Protein AF-A0AA41SQP3-F1 (afdb_monomer_lite)

Radius of gyration: 37.01 Å; chains: 1; bounding box: 94×59×102 Å

InterPro domains:
  IPR006867 Domain of unknown function DUF632 [PF04782] (3-209)

Secondary structure (DSSP, 8-state):
-------------------TTSSSTTSS--HHHHHHHHHHHHHHHHHHHHHHHHHHHHHHHHHHHHHHHHHHT--HHHHHHHHHHHHHHHHHHHHHHHHHHHHHHHHHHIIIIIIHHHHHHHHHHHHHHHHHHHHHHHHHHHHHHHHHHHHHT--TTS-HHHHTTT--S-HHHHHHHHHHHHHHHHHHHHHHHHHHHHHHHHHHHHHTT-

pLDDT: mean 80.29, std 22.17, range [30.86, 98.75]

Organism: Papaver nudicaule (NCBI:txid74823)

Structure (mmCIF, N/CA/C/O backbone):
data_AF-A0AA41SQP3-F1
#
_entry.id   AF-A0AA41SQP3-F1
#
loop_
_atom_site.group_PDB
_atom_site.id
_atom_site.type_symbol
_atom_site.label_atom_id
_atom_site.label_alt_id
_atom_site.label_comp_id
_atom_site.label_asym_id
_atom_site.label_entity_id
_atom_site.label_seq_id
_atom_site.pdbx_PDB_ins_code
_atom_site.Cartn_x
_atom_site.Cartn_y
_atom_site.Cartn_z
_atom_site.occupancy
_atom_site.B_iso_or_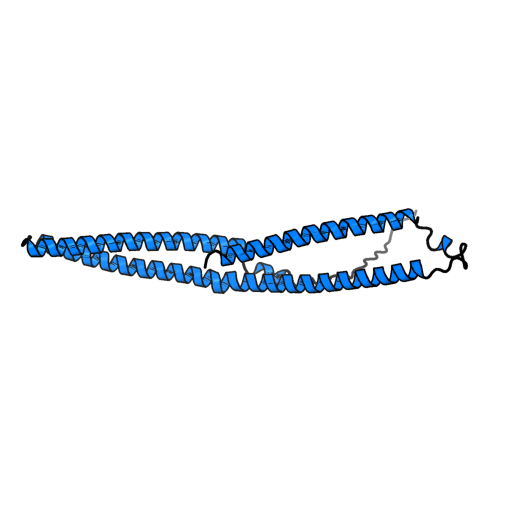equiv
_atom_site.auth_seq_id
_atom_site.auth_comp_id
_atom_site.auth_asym_id
_atom_site.auth_atom_id
_atom_site.pdbx_PDB_model_num
ATOM 1 N N . LEU A 1 1 ? 63.722 45.582 -23.260 1.00 39.31 1 LEU A N 1
ATOM 2 C CA . LEU A 1 1 ? 62.617 45.933 -24.187 1.00 39.31 1 LEU A CA 1
ATOM 3 C C . LEU A 1 1 ? 62.305 44.662 -24.967 1.00 39.31 1 LEU A C 1
ATOM 5 O O . LEU A 1 1 ? 63.168 44.235 -25.709 1.00 39.31 1 LEU A O 1
ATOM 9 N N . ILE A 1 2 ? 61.263 43.888 -24.660 1.00 36.31 2 ILE A N 1
ATOM 10 C CA . ILE A 1 2 ? 59.861 44.016 -25.122 1.00 36.31 2 ILE A CA 1
ATOM 11 C C . ILE A 1 2 ? 59.043 43.064 -24.211 1.00 36.31 2 ILE A C 1
ATOM 13 O O . ILE A 1 2 ? 59.401 41.899 -24.099 1.00 36.31 2 ILE A O 1
ATOM 17 N N . ARG A 1 3 ? 58.229 43.548 -23.262 1.00 32.78 3 ARG A N 1
ATOM 18 C CA . ARG A 1 3 ? 56.775 43.842 -23.303 1.00 32.78 3 ARG A CA 1
ATOM 19 C C . ARG A 1 3 ? 55.856 42.697 -23.778 1.00 32.78 3 ARG A C 1
ATOM 21 O O . ARG A 1 3 ? 55.917 42.261 -24.917 1.00 32.78 3 ARG A O 1
ATOM 28 N N . SER A 1 4 ? 54.975 42.301 -22.859 1.00 34.50 4 SER A N 1
ATOM 29 C CA . SER A 1 4 ? 53.885 41.323 -22.957 1.00 34.50 4 SER A CA 1
ATOM 30 C C . SER A 1 4 ? 52.601 41.865 -23.623 1.00 34.50 4 SER A C 1
ATOM 32 O O . SER A 1 4 ? 52.454 43.079 -23.763 1.00 34.50 4 SER A O 1
ATOM 34 N N . ALA A 1 5 ? 51.647 40.930 -23.821 1.00 33.69 5 ALA A N 1
ATOM 35 C CA . ALA A 1 5 ? 50.197 41.044 -24.125 1.00 33.69 5 ALA A CA 1
ATOM 36 C C . ALA A 1 5 ? 49.841 40.953 -25.638 1.00 33.69 5 ALA A C 1
ATOM 38 O O . ALA A 1 5 ? 50.557 41.517 -26.452 1.00 33.69 5 ALA A O 1
ATOM 39 N N . SER A 1 6 ? 48.812 40.244 -26.141 1.00 33.66 6 SER A N 1
ATOM 40 C CA . SER A 1 6 ? 47.532 39.766 -25.582 1.00 33.66 6 SER A CA 1
ATOM 41 C C . SER A 1 6 ? 46.891 38.626 -26.416 1.00 33.66 6 SER A C 1
ATOM 43 O O . SER A 1 6 ? 47.019 38.604 -27.631 1.00 33.66 6 SER A O 1
ATOM 45 N N . SER A 1 7 ? 46.102 37.781 -25.731 1.00 32.28 7 SER A N 1
ATOM 46 C CA . SER A 1 7 ? 44.772 37.220 -26.081 1.00 32.28 7 SER A CA 1
ATOM 47 C C . SER A 1 7 ? 44.458 36.636 -27.475 1.00 32.28 7 SER A C 1
ATOM 49 O O . SER A 1 7 ? 44.321 37.365 -28.453 1.00 32.28 7 SER A O 1
ATOM 51 N N . SER A 1 8 ? 44.007 35.371 -27.486 1.00 32.75 8 SER A N 1
ATOM 52 C CA . SER A 1 8 ? 42.723 35.000 -28.115 1.00 32.75 8 SER A CA 1
ATOM 53 C C . SER A 1 8 ? 42.100 33.770 -27.447 1.00 32.75 8 SER A C 1
ATOM 55 O O . SER A 1 8 ? 42.621 32.660 -27.506 1.00 32.75 8 SER A O 1
ATOM 57 N N . ARG A 1 9 ? 40.964 34.012 -26.784 1.00 37.94 9 ARG A N 1
ATOM 58 C CA . ARG A 1 9 ? 39.997 33.020 -26.299 1.00 37.94 9 ARG A CA 1
ATOM 59 C C . ARG A 1 9 ? 39.250 32.430 -27.498 1.00 37.94 9 ARG A C 1
ATOM 61 O O . ARG A 1 9 ? 38.763 33.194 -28.323 1.00 37.94 9 ARG A O 1
ATOM 68 N N . SER A 1 10 ? 39.058 31.114 -27.532 1.00 32.59 10 SER A N 1
ATOM 69 C CA . SER A 1 10 ? 37.974 30.506 -28.310 1.00 32.59 10 SER A CA 1
ATOM 70 C C . SER A 1 10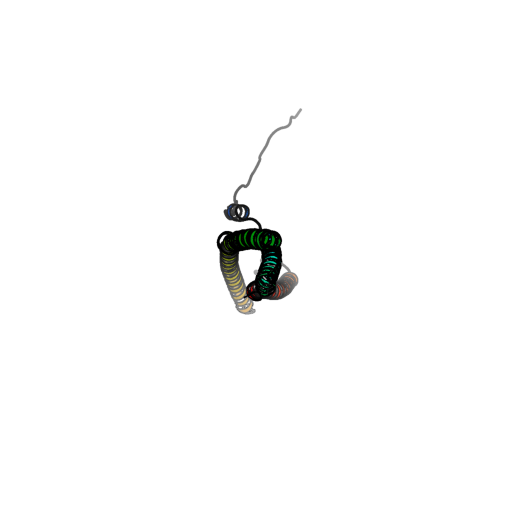 ? 37.187 29.558 -27.414 1.00 32.59 10 SER A C 1
ATOM 72 O O . SER A 1 10 ? 37.588 28.428 -27.142 1.00 32.59 10 SER A O 1
ATOM 74 N N . SER A 1 11 ? 36.084 30.090 -26.895 1.00 36.84 11 SER A N 1
ATOM 75 C CA . SER A 1 11 ? 35.039 29.352 -26.201 1.00 36.84 11 SER A CA 1
ATOM 76 C C . SER A 1 11 ? 34.122 28.741 -27.257 1.00 36.84 11 SER A C 1
ATOM 78 O O . SER A 1 11 ? 33.379 29.475 -27.903 1.00 36.84 11 SER A O 1
ATOM 80 N N . SER A 1 12 ? 34.145 27.418 -27.432 1.00 32.22 12 SER A N 1
ATOM 81 C CA . SER A 1 12 ? 33.131 26.734 -28.242 1.00 32.22 12 SER A CA 1
ATOM 82 C C . SER A 1 12 ? 32.047 26.180 -27.327 1.00 32.22 12 SER A C 1
ATOM 84 O O . SER A 1 12 ? 32.110 25.064 -26.819 1.00 32.22 12 SER A O 1
ATOM 86 N N . SER A 1 13 ? 31.068 27.039 -27.067 1.00 39.72 13 SER A N 1
ATOM 87 C CA . SER A 1 13 ? 29.767 26.685 -26.530 1.00 39.72 13 SER A CA 1
ATOM 88 C C . SER A 1 13 ? 28.885 26.183 -27.673 1.00 39.72 13 SER A C 1
ATOM 90 O O . SER A 1 13 ? 28.722 26.872 -28.684 1.00 39.72 13 SER A O 1
ATOM 92 N N . ARG A 1 14 ? 28.323 24.981 -27.495 1.00 43.97 14 ARG A N 1
ATOM 93 C CA . ARG A 1 14 ? 26.975 24.543 -27.912 1.00 43.97 14 ARG A CA 1
ATOM 94 C C . ARG A 1 14 ? 26.937 23.018 -27.973 1.00 43.97 14 ARG A C 1
ATOM 96 O O . ARG A 1 14 ? 27.373 22.444 -28.953 1.00 43.97 14 ARG A O 1
ATOM 103 N N . PHE A 1 15 ? 26.405 22.402 -26.923 1.00 34.78 15 PHE A N 1
ATOM 104 C CA . PHE A 1 15 ? 25.379 21.353 -26.989 1.00 34.78 15 PHE A CA 1
ATOM 105 C C . PHE A 1 15 ? 24.839 21.165 -25.564 1.00 34.78 15 PHE A C 1
ATOM 107 O O . PHE A 1 15 ? 25.067 20.162 -24.898 1.00 34.78 15 PHE A O 1
ATOM 114 N N . PHE A 1 16 ? 24.136 22.190 -25.071 1.00 30.86 16 PHE A N 1
ATOM 115 C CA . PHE A 1 16 ? 23.185 21.995 -23.983 1.00 30.86 16 PHE A CA 1
ATOM 116 C C . PHE A 1 16 ? 22.004 21.218 -24.567 1.00 30.86 16 PHE A C 1
ATOM 118 O O . PHE A 1 16 ? 21.074 21.802 -25.122 1.00 30.86 16 PHE A O 1
ATOM 125 N N . LEU A 1 17 ? 22.055 19.890 -24.477 1.00 37.47 17 LEU A N 1
ATOM 126 C CA . LEU A 1 17 ? 20.836 19.096 -24.486 1.00 37.47 17 LEU A CA 1
ATOM 127 C C . LEU A 1 17 ? 20.148 19.382 -23.155 1.00 37.47 17 LEU A C 1
ATOM 129 O O . LEU A 1 17 ? 20.537 18.874 -22.106 1.00 37.47 17 LEU A O 1
ATOM 133 N N . SER A 1 18 ? 19.176 20.287 -23.224 1.00 31.09 18 SER A N 1
ATOM 134 C CA . SER A 1 18 ? 18.209 20.552 -22.171 1.00 31.09 18 SER A CA 1
ATOM 135 C C . SER A 1 18 ? 17.524 19.237 -21.797 1.00 31.09 18 SER A C 1
ATOM 137 O O . SER A 1 18 ? 16.576 18.794 -22.444 1.00 31.09 18 SER A O 1
ATOM 139 N N . SER A 1 19 ? 18.044 18.579 -20.763 1.00 32.66 19 SER A N 1
ATOM 140 C CA . SER A 1 19 ? 17.363 17.507 -20.046 1.00 32.66 19 SER A CA 1
ATOM 141 C C . SER A 1 19 ? 16.275 18.149 -19.185 1.00 32.66 19 SER A C 1
ATOM 143 O O . SER A 1 19 ? 16.387 18.236 -17.965 1.00 32.66 19 SER A O 1
ATOM 145 N N . SER A 1 20 ? 15.211 18.626 -19.830 1.00 40.81 20 SER A N 1
ATOM 146 C CA . SER A 1 20 ? 14.001 19.147 -19.183 1.00 40.81 20 SER A CA 1
ATOM 147 C C . SER A 1 20 ? 13.156 18.011 -18.584 1.00 40.81 20 SER A C 1
ATOM 149 O O . SER A 1 20 ? 11.964 17.878 -18.856 1.00 40.81 20 SER A O 1
ATOM 151 N N . SER A 1 21 ? 13.767 17.120 -17.807 1.00 43.94 21 SER A N 1
ATOM 152 C CA . SER A 1 21 ? 13.065 15.994 -17.172 1.00 43.94 21 SER A CA 1
ATOM 153 C C . SER A 1 21 ? 13.482 15.755 -15.725 1.00 43.94 21 SER A C 1
ATOM 155 O O . SER A 1 21 ? 12.947 14.858 -15.084 1.00 43.94 21 SER A O 1
ATOM 157 N N . THR A 1 22 ? 14.398 16.557 -15.182 1.00 38.94 22 THR A N 1
ATOM 158 C CA . THR A 1 22 ? 14.853 16.412 -13.793 1.00 38.94 22 THR A CA 1
ATOM 159 C C . THR A 1 22 ? 13.997 17.171 -12.781 1.00 38.94 22 THR A C 1
ATOM 161 O O . THR A 1 22 ? 14.093 16.871 -11.598 1.00 38.94 22 THR A O 1
ATOM 164 N N . GLU A 1 23 ? 13.127 18.095 -13.207 1.00 33.75 23 GLU A N 1
ATOM 165 C CA . GLU A 1 23 ? 12.300 18.872 -12.265 1.00 33.75 23 GLU A CA 1
ATOM 166 C C . GLU A 1 23 ? 10.987 18.185 -11.850 1.00 33.75 23 GLU A C 1
ATOM 168 O O . GLU A 1 23 ? 10.463 18.488 -10.784 1.00 33.75 23 GLU A O 1
ATOM 173 N N . SER A 1 24 ? 10.486 17.199 -12.607 1.00 39.75 24 SER A N 1
ATOM 174 C CA . SER A 1 24 ? 9.273 16.445 -12.218 1.00 39.75 24 SER A CA 1
ATOM 175 C C . SER A 1 24 ? 9.545 15.403 -11.122 1.00 39.75 24 SER A C 1
ATOM 177 O O . SER A 1 24 ? 8.697 15.150 -10.274 1.00 39.75 24 SER A O 1
ATOM 179 N N . CYS A 1 25 ? 10.761 14.850 -11.079 1.00 43.91 25 CYS A N 1
ATOM 180 C CA . CYS A 1 25 ? 11.126 13.739 -10.188 1.00 43.91 25 CYS A CA 1
ATOM 181 C C . CYS A 1 25 ? 11.290 14.154 -8.707 1.00 43.91 25 CYS A C 1
ATOM 183 O O . CYS A 1 25 ? 11.418 13.308 -7.831 1.00 43.91 25 CYS A O 1
ATOM 185 N N . MET A 1 26 ? 11.305 15.458 -8.408 1.00 42.47 26 MET A N 1
ATOM 186 C CA . MET A 1 26 ? 11.555 15.982 -7.055 1.00 42.47 26 MET A CA 1
ATOM 187 C C . MET A 1 26 ? 10.277 16.395 -6.307 1.00 42.47 26 MET A C 1
ATOM 189 O O . MET A 1 26 ? 10.342 16.674 -5.112 1.00 42.47 26 MET A O 1
ATOM 193 N N . LEU A 1 27 ? 9.121 16.450 -6.983 1.00 43.50 27 LEU A N 1
ATOM 194 C CA . LEU A 1 27 ? 7.862 16.927 -6.388 1.00 43.50 27 LEU A CA 1
ATOM 195 C C . LEU A 1 27 ? 7.035 15.815 -5.722 1.00 43.50 27 LEU A C 1
ATOM 197 O O . LEU A 1 27 ? 6.189 16.110 -4.882 1.00 43.50 27 LEU A O 1
ATOM 201 N N . SER A 1 28 ? 7.310 14.548 -6.038 1.00 53.19 28 SER A N 1
ATOM 202 C CA . SER A 1 28 ? 6.726 13.377 -5.381 1.00 53.19 28 SER A CA 1
ATOM 203 C C . SER A 1 28 ? 7.860 12.605 -4.710 1.00 53.19 28 SER A C 1
ATOM 205 O O . SER A 1 28 ? 8.861 12.305 -5.355 1.00 53.19 28 SER A O 1
ATOM 207 N N . GLY A 1 29 ? 7.774 12.349 -3.401 1.00 65.69 29 GLY A N 1
ATOM 208 C CA . GLY A 1 29 ? 8.824 11.623 -2.676 1.00 65.69 29 GLY A CA 1
ATOM 209 C C . GLY A 1 29 ? 9.160 10.273 -3.329 1.00 65.69 29 GLY A C 1
ATOM 210 O O . GLY A 1 29 ? 8.343 9.697 -4.038 1.00 65.69 29 GLY A O 1
ATOM 211 N N . SER A 1 30 ? 10.369 9.749 -3.094 1.00 83.50 30 SER A N 1
ATOM 212 C CA . SER A 1 30 ? 10.791 8.447 -3.641 1.00 83.50 30 SER A CA 1
ATOM 213 C C . SER A 1 30 ? 9.763 7.342 -3.351 1.00 83.50 30 SER A C 1
ATOM 215 O O . SER A 1 30 ? 9.232 7.277 -2.240 1.00 83.50 30 SER A O 1
ATOM 217 N N . HIS A 1 31 ? 9.558 6.423 -4.305 1.00 86.88 31 HIS A N 1
ATOM 218 C CA . HIS A 1 31 ? 8.651 5.270 -4.172 1.00 86.88 31 HIS A CA 1
ATOM 219 C C . HIS A 1 31 ? 8.892 4.493 -2.875 1.00 86.88 31 HIS A C 1
ATOM 221 O O . HIS A 1 31 ? 7.954 4.041 -2.222 1.00 86.88 31 HIS A O 1
ATOM 227 N N . GLN A 1 32 ? 10.162 4.366 -2.484 1.00 88.12 32 GLN A N 1
ATOM 228 C CA . GLN A 1 32 ? 10.551 3.713 -1.241 1.00 88.12 32 GLN A CA 1
ATOM 229 C C . GLN A 1 32 ? 9.934 4.409 -0.021 1.00 88.12 32 GLN A C 1
ATOM 231 O O . GLN A 1 32 ? 9.362 3.746 0.835 1.00 88.12 32 GLN A O 1
ATOM 236 N N . SER A 1 33 ? 9.972 5.743 0.029 1.00 91.62 33 SER A N 1
ATOM 237 C CA . SER A 1 33 ? 9.393 6.512 1.134 1.00 91.62 33 SER A CA 1
ATOM 238 C C . SER A 1 33 ? 7.874 6.342 1.219 1.00 91.62 33 SER A C 1
ATOM 240 O O . SER A 1 33 ? 7.328 6.224 2.318 1.00 91.62 33 SER A O 1
ATOM 242 N N . THR A 1 34 ? 7.185 6.294 0.074 1.00 93.38 34 THR A N 1
ATOM 243 C CA . THR A 1 34 ? 5.741 6.026 0.017 1.00 93.38 34 THR A CA 1
ATOM 244 C C . THR A 1 34 ? 5.413 4.634 0.558 1.00 93.38 34 THR A C 1
ATOM 246 O O . THR A 1 34 ? 4.515 4.498 1.388 1.00 93.38 34 THR A O 1
ATOM 249 N N . LEU A 1 35 ? 6.171 3.612 0.147 1.00 93.56 35 LEU A N 1
ATOM 250 C CA . LEU A 1 35 ? 5.994 2.229 0.601 1.00 93.56 35 LEU A CA 1
ATOM 251 C C . LEU A 1 35 ? 6.307 2.056 2.096 1.00 93.56 35 LEU A C 1
ATOM 253 O O . LEU A 1 35 ? 5.532 1.420 2.807 1.00 93.56 35 LEU A O 1
ATOM 257 N N . ASP A 1 36 ? 7.373 2.679 2.602 1.00 94.31 36 ASP A N 1
ATOM 258 C CA . ASP A 1 36 ? 7.719 2.651 4.030 1.00 94.31 36 ASP A CA 1
ATOM 259 C C . ASP A 1 36 ? 6.599 3.264 4.887 1.00 94.31 36 ASP A C 1
ATOM 261 O O . ASP A 1 36 ? 6.234 2.741 5.946 1.00 94.31 36 ASP A O 1
ATOM 265 N N . ARG A 1 37 ? 6.009 4.369 4.413 1.00 96.12 37 ARG A N 1
ATOM 266 C CA . ARG A 1 37 ? 4.864 5.017 5.067 1.00 96.12 37 ARG A CA 1
ATOM 267 C C . ARG A 1 37 ? 3.613 4.145 4.998 1.00 96.12 37 ARG A C 1
ATOM 269 O O . ARG A 1 37 ? 2.946 4.015 6.022 1.00 96.12 37 ARG A O 1
ATOM 276 N N . LEU A 1 38 ? 3.304 3.547 3.844 1.00 96.44 38 LEU A N 1
ATOM 277 C CA . LEU A 1 38 ? 2.188 2.603 3.693 1.00 96.44 38 LEU A CA 1
ATOM 278 C C . LEU A 1 38 ? 2.300 1.464 4.707 1.00 96.44 38 LEU A C 1
ATOM 280 O O . LEU A 1 38 ? 1.386 1.274 5.507 1.00 96.44 38 LEU A O 1
ATOM 284 N N . TYR A 1 39 ? 3.459 0.809 4.771 1.00 95.06 39 TYR A N 1
ATOM 285 C CA . TYR A 1 39 ? 3.711 -0.275 5.717 1.00 95.06 39 TYR A CA 1
ATOM 286 C C . TYR A 1 39 ? 3.541 0.163 7.182 1.00 95.06 39 TYR A C 1
ATOM 288 O O . TYR A 1 39 ? 2.941 -0.543 7.998 1.00 95.06 39 TYR A O 1
ATOM 296 N N . ALA A 1 40 ? 4.029 1.354 7.543 1.00 97.75 40 ALA A N 1
ATOM 297 C CA . ALA A 1 40 ? 3.849 1.891 8.890 1.00 97.75 40 ALA A CA 1
ATOM 298 C C . ALA A 1 40 ? 2.364 2.110 9.238 1.00 97.75 40 ALA A C 1
ATOM 300 O O . ALA A 1 40 ? 1.938 1.802 10.357 1.00 97.75 40 ALA A O 1
ATOM 301 N N . TRP A 1 41 ? 1.567 2.609 8.289 1.00 98.25 41 TRP A N 1
ATOM 302 C CA . TRP A 1 41 ? 0.129 2.797 8.478 1.00 98.25 41 TRP A CA 1
ATOM 303 C C . TRP A 1 41 ? -0.640 1.477 8.519 1.00 98.25 41 TRP A C 1
ATOM 305 O O . TRP A 1 41 ? -1.521 1.338 9.363 1.00 98.25 41 TRP A O 1
ATOM 315 N N . GLU A 1 42 ? -0.279 0.486 7.706 1.00 97.81 42 GLU A N 1
ATOM 316 C CA . GLU A 1 42 ? -0.852 -0.867 7.766 1.00 97.81 42 GLU A CA 1
ATOM 317 C C . GLU A 1 42 ? -0.582 -1.530 9.120 1.00 97.81 42 GLU A C 1
ATOM 319 O O . GLU A 1 42 ? -1.487 -2.075 9.759 1.00 97.81 42 GLU A O 1
ATOM 324 N N . LYS A 1 43 ? 0.649 -1.408 9.629 1.00 98.12 43 LYS A N 1
ATOM 325 C CA . LYS A 1 43 ? 1.003 -1.890 10.969 1.00 98.12 43 LYS A CA 1
ATOM 326 C C . LYS A 1 43 ? 0.186 -1.189 12.057 1.00 98.12 43 LYS A C 1
ATOM 328 O O . LYS A 1 43 ? -0.225 -1.833 13.026 1.00 98.12 43 LYS A O 1
ATOM 333 N N . LYS A 1 44 ? -0.069 0.115 11.906 1.00 98.25 44 LYS A N 1
ATOM 334 C CA . LYS A 1 44 ? -0.951 0.859 12.812 1.00 98.25 44 LYS A CA 1
ATOM 335 C C . LYS A 1 44 ? -2.394 0.365 12.714 1.00 98.25 44 LYS A C 1
ATOM 337 O O . LYS A 1 44 ? -2.986 0.096 13.754 1.00 98.25 44 LYS A O 1
ATOM 342 N N . LEU A 1 45 ? -2.932 0.190 11.506 1.00 98.62 45 LEU A N 1
ATOM 343 C CA . LEU A 1 45 ? 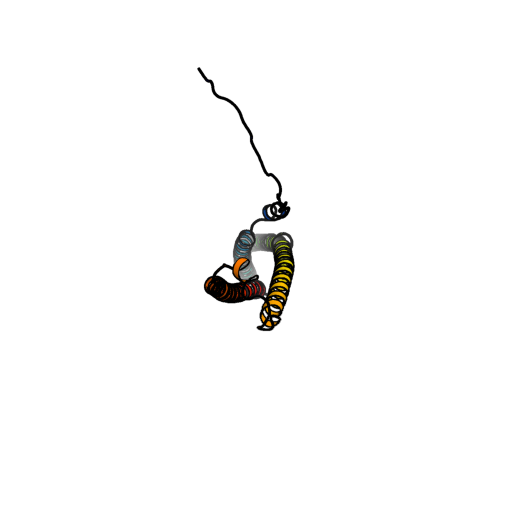-4.288 -0.316 11.272 1.00 98.62 45 LEU A CA 1
ATOM 344 C C . LEU A 1 45 ? -4.503 -1.656 11.978 1.00 98.62 45 LEU A C 1
ATOM 346 O O . LEU A 1 45 ? -5.482 -1.825 12.701 1.00 98.62 45 LEU A O 1
ATOM 350 N N . TYR A 1 46 ? -3.549 -2.577 11.835 1.00 98.31 46 TYR A N 1
ATOM 351 C CA . TYR A 1 46 ? -3.575 -3.858 12.537 1.00 98.31 46 TYR A CA 1
ATOM 352 C C . TYR A 1 46 ? -3.662 -3.686 14.064 1.00 98.31 46 TYR A C 1
ATOM 354 O O . TYR A 1 46 ? -4.446 -4.367 14.729 1.00 98.31 46 TYR A O 1
ATOM 362 N N . GLY A 1 47 ? -2.889 -2.752 14.628 1.00 98.56 47 GLY A N 1
ATOM 363 C CA . GLY A 1 47 ? -2.941 -2.412 16.051 1.00 98.56 47 GLY A CA 1
ATOM 364 C C . GLY A 1 47 ? -4.303 -1.869 16.494 1.00 98.56 47 GLY A C 1
ATOM 365 O O . GLY A 1 47 ? -4.848 -2.337 17.496 1.00 98.56 47 GLY A O 1
ATOM 366 N N . GLU A 1 48 ? -4.874 -0.933 15.735 1.00 98.19 48 GLU A N 1
ATOM 367 C CA . GLU A 1 48 ? -6.194 -0.342 16.003 1.00 98.19 48 GLU A CA 1
ATOM 368 C C . GLU A 1 48 ? -7.305 -1.400 15.957 1.00 98.19 48 GLU A C 1
ATOM 370 O O . GLU A 1 48 ? -8.117 -1.483 16.879 1.00 98.19 48 GLU A O 1
ATOM 375 N N . VAL A 1 49 ? -7.298 -2.274 14.942 1.00 98.56 49 VAL A N 1
ATOM 376 C CA . VAL A 1 49 ? -8.269 -3.373 14.803 1.00 98.56 49 VAL A CA 1
ATOM 377 C C . VAL A 1 49 ? -8.161 -4.351 15.974 1.00 98.56 49 VAL A C 1
ATOM 379 O O . VAL A 1 49 ? -9.173 -4.724 16.571 1.00 98.56 49 VAL A O 1
ATOM 382 N N . LYS A 1 50 ? -6.939 -4.739 16.357 1.00 98.50 50 LYS A N 1
ATOM 383 C CA . LYS A 1 50 ? -6.713 -5.638 17.496 1.00 98.50 50 LYS A CA 1
ATOM 384 C C . LYS A 1 50 ? -7.189 -5.017 18.812 1.00 98.50 50 LYS A C 1
ATOM 386 O O . LYS A 1 50 ? -7.812 -5.702 19.622 1.00 98.50 50 LYS A O 1
ATOM 391 N N . SER A 1 51 ? -6.912 -3.731 19.024 1.00 98.06 51 SER A N 1
ATOM 392 C CA . SER A 1 51 ? -7.377 -2.986 20.199 1.00 98.06 51 SER A CA 1
ATOM 393 C C . SER A 1 51 ? -8.908 -2.907 20.244 1.00 98.06 51 SER A C 1
ATOM 395 O O . SER A 1 51 ? -9.521 -3.256 21.257 1.00 98.06 51 SER A O 1
ATOM 397 N N . GLY A 1 52 ? -9.539 -2.551 19.122 1.00 98.12 52 GLY A N 1
ATOM 398 C CA . GLY A 1 52 ? -10.994 -2.503 18.982 1.00 98.12 52 GLY A CA 1
ATOM 399 C C . GLY A 1 52 ? -11.671 -3.837 19.277 1.00 98.12 52 GLY A C 1
ATOM 400 O O . GLY A 1 52 ? -12.685 -3.885 19.978 1.00 98.12 52 GLY A O 1
ATOM 401 N N . GLU A 1 53 ? -11.077 -4.941 18.824 1.00 98.38 53 GLU A N 1
ATOM 402 C CA . GLU A 1 53 ? -11.570 -6.286 19.116 1.00 98.38 53 GLU A CA 1
ATOM 403 C C . GLU A 1 53 ? -11.506 -6.613 20.617 1.00 98.38 53 GLU A C 1
ATOM 405 O O . GLU A 1 53 ? -12.475 -7.131 21.179 1.00 98.38 53 GLU A O 1
ATOM 410 N N . CYS A 1 54 ? -10.420 -6.244 21.303 1.00 98.31 54 CYS A N 1
ATOM 411 C CA . CYS A 1 54 ? -10.315 -6.394 22.757 1.00 98.31 54 CYS A CA 1
ATOM 412 C C . CYS A 1 54 ? -11.429 -5.628 23.494 1.00 98.31 54 CYS A C 1
ATOM 414 O O . CYS A 1 54 ? -12.070 -6.186 24.393 1.00 98.31 54 CYS A O 1
ATOM 416 N N . ILE A 1 55 ? -11.718 -4.387 23.085 1.00 98.50 55 ILE A N 1
ATOM 417 C CA . ILE A 1 55 ? -12.807 -3.574 23.656 1.00 98.50 55 ILE A CA 1
ATOM 418 C C . ILE A 1 55 ? -14.163 -4.244 23.384 1.00 98.50 55 ILE A C 1
ATOM 420 O O . ILE A 1 55 ? -14.988 -4.384 24.293 1.00 98.50 55 ILE A O 1
ATOM 424 N N . ARG A 1 56 ? -14.387 -4.746 22.161 1.00 98.38 56 ARG A N 1
ATOM 425 C CA . ARG A 1 56 ? -15.613 -5.470 21.789 1.00 98.38 56 ARG A CA 1
ATOM 426 C C . ARG A 1 56 ? -15.821 -6.724 22.639 1.00 98.38 56 ARG A C 1
ATOM 428 O O . ARG A 1 56 ? -16.951 -7.031 23.027 1.00 98.38 56 ARG A O 1
ATOM 435 N N . MET A 1 57 ? -14.756 -7.463 22.935 1.00 98.56 57 MET A N 1
ATOM 436 C CA . MET A 1 57 ? -14.816 -8.645 23.799 1.00 98.56 57 MET A CA 1
ATOM 437 C C . MET A 1 57 ? -15.127 -8.276 25.254 1.00 98.56 57 MET A C 1
ATOM 439 O O . MET A 1 57 ? -15.977 -8.920 25.878 1.00 98.56 57 MET A O 1
ATOM 443 N N . ALA A 1 58 ? -14.525 -7.204 25.779 1.00 98.56 58 ALA A N 1
ATOM 444 C CA . ALA A 1 58 ? -14.846 -6.681 27.107 1.00 98.56 58 ALA A CA 1
ATOM 445 C C . ALA A 1 58 ? -16.319 -6.247 27.211 1.00 98.56 58 ALA A C 1
ATOM 447 O O . ALA A 1 58 ? -17.000 -6.604 28.177 1.00 98.56 58 ALA A O 1
ATOM 448 N N . TYR A 1 59 ? -16.837 -5.564 26.186 1.00 98.75 59 TYR A N 1
ATOM 449 C CA . TYR A 1 59 ? -18.247 -5.182 26.083 1.00 98.75 59 TYR A CA 1
ATOM 450 C C . TYR A 1 59 ? -19.169 -6.403 26.166 1.00 98.75 59 TYR A C 1
ATOM 452 O O . TYR A 1 59 ? -20.045 -6.462 27.031 1.00 98.75 59 TYR A O 1
ATOM 460 N N . LYS A 1 60 ? -18.920 -7.434 25.345 1.00 98.44 60 LYS A N 1
ATOM 461 C CA . LYS A 1 60 ? -19.695 -8.688 25.369 1.00 98.44 60 LYS A CA 1
ATOM 462 C C . LYS A 1 60 ? -19.681 -9.340 26.754 1.00 98.44 60 LYS A C 1
ATOM 464 O O . LYS A 1 60 ? -20.731 -9.767 27.238 1.00 98.44 60 LYS A O 1
ATOM 469 N N . LYS A 1 61 ? -18.516 -9.380 27.415 1.00 98.44 61 LYS A N 1
ATOM 470 C CA . LYS A 1 61 ? -18.371 -9.922 28.775 1.00 98.44 61 LYS A CA 1
ATOM 471 C C . LYS A 1 61 ? -19.204 -9.141 29.791 1.00 98.44 61 LYS A C 1
ATOM 473 O O . LYS A 1 61 ? -19.888 -9.758 30.604 1.00 98.44 61 LYS A O 1
ATOM 478 N N . LYS A 1 62 ? -19.205 -7.807 29.725 1.00 98.19 62 LYS A N 1
ATOM 479 C CA . LYS A 1 62 ? -20.023 -6.965 30.610 1.00 98.19 62 LYS A CA 1
ATOM 480 C C . LYS A 1 62 ? -21.522 -7.116 30.358 1.00 98.19 62 LYS A C 1
ATOM 482 O O . LYS A 1 62 ? -22.277 -7.202 31.321 1.00 98.19 62 LYS A O 1
ATOM 487 N N . CYS A 1 63 ? -21.957 -7.256 29.108 1.00 98.00 63 CYS A N 1
ATOM 488 C CA . CYS A 1 63 ? -23.358 -7.562 28.805 1.00 98.00 63 CYS A CA 1
ATOM 489 C C . CYS A 1 63 ? -23.796 -8.924 29.366 1.00 98.00 63 CYS A C 1
ATOM 491 O O . CYS A 1 63 ? -24.902 -9.042 29.886 1.00 98.00 63 CYS A O 1
ATOM 493 N N . MET A 1 64 ? -22.941 -9.952 29.283 1.00 97.88 64 MET A N 1
ATOM 494 C CA . MET A 1 64 ? -23.208 -11.249 29.921 1.00 97.88 64 MET A CA 1
ATOM 495 C C . MET A 1 64 ? -23.273 -11.129 31.445 1.00 97.88 64 MET A C 1
ATOM 497 O O . MET A 1 64 ? -24.168 -11.708 32.055 1.00 97.88 64 MET A O 1
ATOM 501 N N . GLN A 1 65 ? -22.366 -10.348 32.041 1.00 97.25 65 GLN A N 1
ATOM 502 C CA . GLN A 1 65 ? -22.377 -10.071 33.474 1.00 97.25 65 GLN A CA 1
ATOM 503 C C . GLN A 1 65 ? -23.712 -9.447 33.896 1.00 97.25 65 GLN A C 1
ATOM 505 O O . GLN A 1 65 ? -24.353 -9.998 34.782 1.00 97.25 65 GLN A O 1
ATOM 510 N N . LEU A 1 66 ? -24.177 -8.385 33.228 1.00 97.38 66 LEU A N 1
ATOM 511 C CA . LEU A 1 66 ? -25.444 -7.729 33.573 1.00 97.38 66 LEU A CA 1
ATOM 512 C C . LEU A 1 66 ? -26.628 -8.707 33.539 1.00 97.38 66 LEU A C 1
ATOM 514 O O . LEU A 1 66 ? -27.365 -8.801 34.512 1.00 97.38 66 LEU A O 1
ATOM 518 N N . ARG A 1 67 ? -26.738 -9.526 32.482 1.00 96.00 67 ARG A N 1
ATOM 519 C CA . ARG A 1 67 ? -27.786 -10.559 32.391 1.00 96.00 67 ARG A CA 1
ATOM 520 C C . ARG A 1 67 ? -27.750 -11.542 33.559 1.00 96.00 67 ARG A C 1
ATOM 522 O O . ARG A 1 67 ? -28.793 -11.969 34.036 1.00 96.00 67 ARG A O 1
ATOM 529 N N . SER A 1 68 ? -26.555 -11.921 34.016 1.00 95.69 68 SER A N 1
ATOM 530 C CA . SER A 1 68 ? -26.421 -12.820 35.166 1.00 95.69 68 SER A CA 1
ATOM 531 C C . SER A 1 68 ? -26.812 -12.158 36.492 1.00 95.69 68 SER A C 1
ATOM 533 O O . SER A 1 68 ? -27.350 -12.842 37.356 1.00 95.69 68 SER A O 1
ATOM 535 N N . GLN A 1 69 ? -26.572 -10.850 36.636 1.00 95.00 69 GLN A N 1
ATOM 536 C CA . GLN A 1 69 ? -26.954 -10.063 37.815 1.00 95.00 69 GLN A CA 1
ATOM 537 C C . GLN A 1 69 ? -28.478 -9.898 37.886 1.00 95.00 69 GLN A C 1
ATOM 539 O O . GLN A 1 69 ? -29.062 -10.083 38.952 1.00 95.00 69 GLN A O 1
ATOM 544 N N . ASP A 1 70 ? -29.123 -9.659 36.738 1.00 90.31 70 ASP A N 1
ATOM 545 C CA . ASP A 1 70 ? -30.583 -9.556 36.629 1.00 90.31 70 ASP A CA 1
ATOM 546 C C . ASP A 1 70 ? -31.278 -10.864 37.052 1.00 90.31 70 ASP A C 1
ATOM 548 O O . ASP A 1 70 ? -32.249 -10.836 37.801 1.00 90.31 70 ASP A O 1
ATOM 552 N N . VAL A 1 71 ? -30.754 -12.026 36.634 1.00 94.44 71 VAL A N 1
ATOM 553 C CA . VAL A 1 71 ? -31.307 -13.343 37.020 1.00 94.44 71 VAL A CA 1
ATOM 554 C C . VAL A 1 71 ? -31.119 -13.634 38.511 1.00 94.44 71 VAL A C 1
ATOM 556 O O . VAL A 1 71 ? -31.974 -14.264 39.128 1.00 94.44 71 VAL A O 1
ATOM 559 N N . LYS A 1 72 ? -30.000 -13.200 39.100 1.00 93.38 72 LYS A N 1
ATOM 560 C CA . LYS A 1 72 ? -29.678 -13.443 40.515 1.00 93.38 72 LYS A CA 1
ATOM 561 C C . LYS A 1 72 ? -30.352 -12.463 41.476 1.00 93.38 72 LYS A C 1
ATOM 563 O O . LYS A 1 72 ? -30.277 -12.686 42.681 1.00 93.38 72 LYS A O 1
ATOM 568 N N . GLY A 1 73 ? -30.982 -11.402 40.969 1.00 87.69 73 GLY A N 1
ATOM 569 C CA . GLY A 1 73 ? -31.559 -10.345 41.800 1.00 87.69 73 GLY A CA 1
ATOM 570 C C . GLY A 1 73 ? -30.495 -9.570 42.579 1.00 87.69 73 GLY A C 1
ATOM 571 O O . GLY A 1 73 ? -30.660 -9.323 43.770 1.00 87.69 73 GLY A O 1
ATOM 572 N N . GLU A 1 74 ? -29.372 -9.247 41.932 1.00 91.81 74 GLU A N 1
ATOM 573 C CA . GLU A 1 74 ? -28.264 -8.525 42.566 1.00 91.81 74 GLU A CA 1
ATOM 574 C C . GLU A 1 74 ? -28.644 -7.070 42.908 1.00 91.81 74 GLU A C 1
ATOM 576 O O . GLU A 1 74 ? -29.563 -6.496 42.321 1.00 91.81 74 GLU A O 1
ATOM 581 N N . ASP A 1 75 ? -27.931 -6.467 43.863 1.00 92.56 75 ASP A N 1
ATOM 582 C CA . ASP A 1 75 ? -28.200 -5.107 44.349 1.00 92.56 75 ASP A CA 1
ATOM 583 C C . ASP A 1 75 ? -28.267 -4.078 43.192 1.00 92.56 75 ASP A C 1
ATOM 585 O O . ASP A 1 75 ? -27.336 -4.019 42.375 1.00 92.56 75 ASP A O 1
ATOM 589 N N . PRO A 1 76 ? -29.315 -3.229 43.115 1.00 91.75 76 PRO A N 1
ATOM 590 C CA . PRO A 1 76 ? -29.478 -2.238 42.049 1.00 91.75 76 PRO A CA 1
ATOM 591 C C . PRO A 1 76 ? -28.240 -1.373 41.777 1.00 91.75 76 PRO A C 1
ATOM 593 O O . PRO A 1 76 ? -27.906 -1.123 40.617 1.00 91.75 76 PRO A O 1
ATOM 596 N N . ASN A 1 77 ? -27.504 -0.975 42.821 1.00 93.94 77 ASN A N 1
ATOM 597 C CA . ASN A 1 77 ? -26.286 -0.171 42.681 1.00 93.94 77 ASN A CA 1
ATOM 598 C C . ASN A 1 77 ? -25.165 -0.930 41.941 1.00 93.94 77 ASN A C 1
ATOM 600 O O . ASN A 1 77 ? -24.403 -0.349 41.163 1.00 93.94 77 ASN A O 1
ATOM 604 N N . VAL A 1 78 ? -25.062 -2.248 42.136 1.00 93.94 78 VAL A N 1
ATOM 605 C CA . VAL A 1 78 ? -24.108 -3.102 41.414 1.00 93.94 78 VAL A CA 1
ATOM 606 C C . VAL A 1 78 ? -24.491 -3.204 39.934 1.00 93.94 78 VAL A C 1
ATOM 608 O O . VAL A 1 78 ? -23.626 -3.049 39.064 1.00 93.94 78 VAL A O 1
ATOM 611 N N . CYS A 1 79 ? -25.778 -3.386 39.632 1.00 94.31 79 CYS A N 1
ATOM 612 C CA . CYS A 1 79 ? -26.288 -3.412 38.258 1.00 94.31 79 CYS A CA 1
ATOM 613 C C . CYS A 1 79 ? -26.057 -2.078 37.529 1.00 94.31 79 CYS A C 1
ATOM 615 O O . CYS A 1 79 ? -25.656 -2.065 36.360 1.00 94.31 79 CYS A O 1
ATOM 617 N N . ASP A 1 80 ? -26.233 -0.946 38.213 1.00 96.50 80 ASP A N 1
ATOM 618 C CA . ASP A 1 80 ? -26.013 0.382 37.634 1.00 96.50 80 ASP A CA 1
ATOM 619 C C . ASP A 1 80 ? -24.546 0.655 37.297 1.00 96.50 80 ASP A C 1
ATOM 621 O O . ASP A 1 80 ? -24.253 1.204 36.227 1.00 96.50 80 ASP A O 1
ATOM 625 N N . LYS A 1 81 ? -23.609 0.187 38.131 1.00 97.31 81 LYS A N 1
ATOM 626 C CA . LYS A 1 81 ? -22.171 0.219 37.814 1.00 97.31 81 LYS A CA 1
ATOM 627 C C . LYS A 1 81 ? -21.854 -0.602 36.563 1.00 97.31 81 LYS A C 1
ATOM 629 O O . LYS A 1 81 ? -21.111 -0.137 35.695 1.00 97.31 81 LYS A O 1
ATOM 634 N N . THR A 1 82 ? -22.441 -1.793 36.419 1.00 97.62 82 THR A N 1
ATOM 635 C CA . THR A 1 82 ? -22.277 -2.613 35.207 1.00 97.62 82 THR A CA 1
ATOM 636 C C . THR A 1 82 ? -22.867 -1.917 33.977 1.00 97.62 82 THR A C 1
ATOM 638 O O . THR A 1 82 ? -22.206 -1.863 32.937 1.00 97.62 82 THR A O 1
ATOM 641 N N . ARG A 1 83 ? -24.062 -1.317 34.081 1.00 98.06 83 ARG A N 1
ATOM 642 C CA . ARG A 1 83 ? -24.671 -0.522 32.998 1.00 98.06 83 ARG A CA 1
ATOM 643 C C . ARG A 1 83 ? -23.802 0.666 32.591 1.00 98.06 83 ARG A C 1
ATOM 645 O O . ARG A 1 83 ? -23.656 0.922 31.397 1.00 98.06 83 ARG A O 1
ATOM 652 N N . ALA A 1 84 ? -23.206 1.373 33.551 1.00 98.38 84 ALA A N 1
ATOM 653 C CA . ALA A 1 84 ? -22.288 2.473 33.269 1.00 98.38 84 ALA A CA 1
ATOM 654 C C . ALA A 1 84 ? -21.055 2.000 32.484 1.00 98.38 84 ALA A C 1
ATOM 656 O O . ALA A 1 84 ? -20.740 2.583 31.449 1.00 98.38 84 ALA A O 1
ATOM 657 N N . ALA A 1 85 ? -20.431 0.893 32.900 1.00 98.38 85 ALA A N 1
ATOM 658 C CA . ALA A 1 85 ? -19.298 0.304 32.184 1.00 98.38 85 ALA A CA 1
ATOM 659 C C . ALA A 1 85 ? -19.663 -0.152 30.757 1.00 98.38 85 ALA A C 1
ATOM 661 O O . ALA A 1 85 ? -18.865 -0.002 29.837 1.00 98.38 85 ALA A O 1
ATOM 662 N N . ILE A 1 86 ? -20.873 -0.683 30.544 1.00 98.69 86 ILE A N 1
ATOM 663 C CA . ILE A 1 86 ? -21.366 -1.050 29.205 1.00 98.69 86 ILE A CA 1
ATOM 664 C C . ILE A 1 86 ? -21.490 0.186 28.307 1.00 98.69 86 ILE A C 1
ATOM 666 O O . ILE A 1 86 ? -21.087 0.125 27.145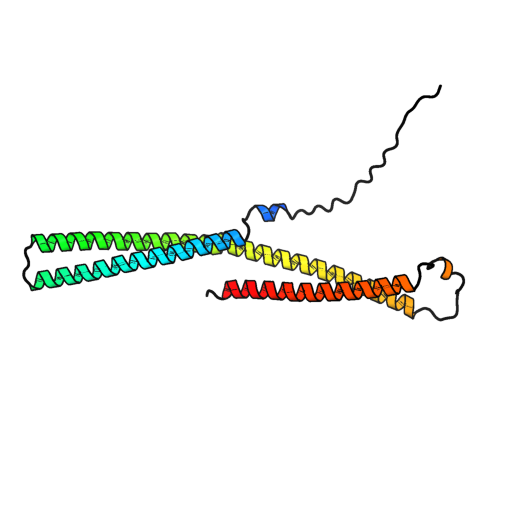 1.00 98.69 86 ILE A O 1
ATOM 670 N N . ARG A 1 87 ? -22.038 1.298 28.821 1.00 98.69 87 ARG A N 1
ATOM 671 C CA . ARG A 1 87 ? -22.151 2.554 28.060 1.00 98.69 87 ARG A CA 1
ATOM 672 C C . ARG A 1 87 ? -20.780 3.108 27.684 1.00 98.69 87 ARG A C 1
ATOM 674 O O . ARG A 1 87 ? -20.589 3.496 26.537 1.00 98.69 87 ARG A O 1
ATOM 681 N N . ASP A 1 88 ? -19.838 3.092 28.621 1.00 98.62 88 ASP A N 1
ATOM 682 C CA . ASP A 1 88 ? -18.462 3.524 28.375 1.00 98.62 88 ASP A CA 1
ATOM 683 C C . ASP A 1 88 ? -17.783 2.669 27.291 1.00 98.62 88 ASP A C 1
ATOM 685 O O . ASP A 1 88 ? -17.336 3.193 26.272 1.00 98.62 88 ASP A O 1
ATOM 689 N N . LEU A 1 89 ? -17.826 1.338 27.422 1.00 98.69 89 LEU A N 1
ATOM 690 C CA . LEU A 1 89 ? -17.284 0.417 26.417 1.00 98.69 89 LEU A CA 1
ATOM 691 C C . LEU A 1 89 ? -17.947 0.586 25.044 1.00 98.69 89 LEU A C 1
ATOM 693 O O . LEU A 1 89 ? -17.277 0.488 24.021 1.00 98.69 89 LEU A O 1
ATOM 697 N N . HIS A 1 90 ? -19.252 0.860 24.995 1.00 98.50 90 HIS A N 1
ATOM 698 C CA . HIS A 1 90 ? -19.947 1.135 23.738 1.00 98.50 90 HIS A CA 1
ATOM 699 C C . HIS A 1 90 ? -19.430 2.412 23.060 1.00 98.50 90 HIS A C 1
ATOM 701 O O . HIS A 1 90 ? -19.226 2.425 21.845 1.00 98.50 90 HIS A O 1
ATOM 707 N N . THR A 1 91 ? -19.179 3.471 23.833 1.00 98.75 91 THR A N 1
ATOM 708 C CA . THR A 1 91 ? -18.534 4.690 23.328 1.00 98.75 91 THR A CA 1
ATOM 709 C C . THR A 1 91 ? -17.122 4.393 22.830 1.00 98.75 91 THR A C 1
ATOM 711 O O . THR A 1 91 ? -16.783 4.784 21.715 1.00 98.75 91 THR A O 1
ATOM 714 N N . GLN A 1 92 ? -16.325 3.633 23.585 1.00 98.56 92 GLN A N 1
ATOM 715 C CA . GLN A 1 92 ? -14.977 3.238 23.166 1.00 98.56 92 GLN A CA 1
ATOM 716 C C . GLN A 1 92 ? -14.977 2.415 21.864 1.00 98.56 92 GLN A C 1
ATOM 718 O O . GLN A 1 92 ? -14.119 2.633 21.012 1.00 98.56 92 GLN A O 1
ATOM 723 N N . ILE A 1 93 ? -15.958 1.525 21.654 1.00 98.56 93 ILE A N 1
ATOM 724 C CA . ILE A 1 93 ? -16.123 0.799 20.379 1.00 98.56 93 ILE A CA 1
ATOM 725 C C . ILE A 1 93 ? -16.340 1.781 19.227 1.00 98.56 93 ILE A C 1
ATOM 727 O O . ILE A 1 93 ? -15.683 1.660 18.197 1.00 98.56 93 ILE A O 1
ATOM 731 N N . LYS A 1 94 ? -17.227 2.771 19.393 1.00 98.62 94 LYS A N 1
ATOM 732 C CA . LYS A 1 94 ? -17.463 3.787 18.354 1.00 98.62 94 LYS A CA 1
ATOM 733 C C . LYS A 1 94 ? -16.194 4.567 18.033 1.00 98.62 94 LYS A C 1
ATOM 735 O O . LYS A 1 94 ? -15.892 4.753 16.859 1.00 98.62 94 LYS A O 1
ATOM 740 N N . VAL A 1 95 ? -15.447 4.986 19.054 1.00 98.56 95 VAL A N 1
ATOM 741 C CA . VAL A 1 95 ? -14.163 5.681 18.876 1.00 98.56 95 VAL A CA 1
ATOM 742 C C . VAL A 1 95 ? -13.163 4.797 18.128 1.00 98.56 95 VAL A C 1
ATOM 744 O O . VAL A 1 95 ? -12.520 5.263 17.193 1.00 98.56 95 VAL A O 1
ATOM 747 N N . SER A 1 96 ? -13.070 3.513 18.482 1.00 98.44 96 SER A N 1
ATOM 748 C CA . SER A 1 96 ? -12.185 2.564 17.801 1.00 98.44 96 SER A CA 1
ATOM 749 C C . SER A 1 96 ? -12.553 2.374 16.327 1.00 98.44 96 SER A C 1
ATOM 751 O O . SER A 1 96 ? -11.655 2.372 15.490 1.00 98.44 96 SER A O 1
ATOM 753 N N . ILE A 1 97 ? -13.847 2.298 15.990 1.00 98.31 97 ILE A N 1
ATOM 754 C CA . ILE A 1 97 ? -14.309 2.231 14.592 1.00 98.31 97 ILE A CA 1
ATOM 755 C C . ILE A 1 97 ? -13.843 3.467 13.813 1.00 98.31 97 ILE A C 1
ATOM 757 O O . ILE A 1 97 ? -13.212 3.320 12.771 1.00 98.31 97 ILE A O 1
ATOM 761 N N . HIS A 1 98 ? -14.055 4.671 14.353 1.00 98.56 98 HIS A N 1
ATOM 762 C CA . HIS A 1 98 ? -13.619 5.907 13.690 1.00 98.56 98 HIS A CA 1
ATOM 763 C C . HIS A 1 98 ? -12.091 5.982 13.544 1.00 98.56 98 HIS A C 1
ATOM 765 O O . HIS A 1 98 ? -11.591 6.488 12.543 1.00 98.56 98 HIS A O 1
ATOM 771 N N . SER A 1 99 ? -11.334 5.473 14.523 1.00 98.38 99 SER A N 1
ATOM 772 C CA . SER A 1 99 ? -9.869 5.388 14.444 1.00 98.38 99 SER A CA 1
ATOM 773 C C . SER A 1 99 ? -9.423 4.478 13.293 1.00 98.38 99 SER A C 1
ATOM 775 O O . SER A 1 99 ? -8.592 4.874 12.474 1.00 98.38 99 SER A O 1
ATOM 777 N N . VAL A 1 100 ? -10.024 3.287 13.184 1.00 98.62 100 VAL A N 1
ATOM 778 C CA . VAL A 1 100 ? -9.777 2.333 12.090 1.00 98.62 100 VAL A CA 1
ATOM 779 C C . VAL A 1 100 ? -10.110 2.959 10.735 1.00 98.62 100 VAL A C 1
ATOM 781 O O . VAL A 1 100 ? -9.280 2.907 9.831 1.00 98.62 100 VAL A O 1
ATOM 784 N N . GLU A 1 101 ? -11.271 3.604 10.604 1.00 98.50 101 GLU A N 1
ATOM 785 C CA . GLU A 1 101 ? -11.691 4.293 9.375 1.00 98.50 101 GLU A CA 1
ATOM 786 C C . GLU A 1 101 ? -10.728 5.423 8.989 1.00 98.50 101 GLU A C 1
ATOM 788 O O . GLU A 1 101 ? -10.339 5.544 7.827 1.00 98.50 101 GLU A O 1
ATOM 793 N N . ALA A 1 102 ? -10.283 6.229 9.956 1.00 98.44 102 ALA A N 1
ATOM 794 C CA . ALA A 1 102 ? -9.336 7.311 9.709 1.00 98.44 102 ALA A CA 1
ATOM 795 C C . ALA A 1 102 ? -7.969 6.790 9.234 1.00 98.44 102 ALA A C 1
ATOM 797 O O . ALA A 1 102 ? -7.368 7.364 8.322 1.00 98.44 102 ALA A O 1
ATOM 798 N N . VAL A 1 103 ? -7.477 5.697 9.827 1.00 98.31 103 VAL A N 1
ATOM 799 C CA . VAL A 1 103 ? -6.227 5.055 9.397 1.00 98.31 103 VAL A CA 1
ATOM 800 C C . VAL A 1 103 ? -6.377 4.433 8.009 1.00 98.31 103 VAL A C 1
ATOM 802 O O . VAL A 1 103 ? -5.516 4.659 7.159 1.00 98.31 103 VAL A O 1
ATOM 805 N N . ALA A 1 104 ? -7.467 3.704 7.757 1.00 98.31 104 ALA A N 1
ATOM 806 C CA . ALA A 1 104 ? -7.750 3.098 6.456 1.00 98.31 104 ALA A CA 1
ATOM 807 C C . ALA A 1 104 ? -7.809 4.160 5.351 1.00 98.31 104 ALA A C 1
ATOM 809 O O . ALA A 1 104 ? -7.120 4.035 4.341 1.00 98.31 104 ALA A O 1
ATOM 810 N N . LYS A 1 105 ? -8.509 5.272 5.597 1.00 98.44 105 LYS A N 1
ATOM 811 C CA . LYS A 1 105 ? -8.558 6.401 4.664 1.00 98.44 105 LYS A CA 1
ATOM 812 C C . LYS A 1 105 ? -7.172 6.980 4.380 1.00 98.44 105 LYS A C 1
ATOM 814 O O . LYS A 1 105 ? -6.879 7.345 3.247 1.00 98.44 105 LYS A O 1
ATOM 819 N N . ARG A 1 106 ? -6.281 7.046 5.379 1.00 97.81 106 ARG A N 1
ATOM 820 C CA . ARG A 1 106 ? -4.907 7.516 5.141 1.00 97.81 106 ARG A CA 1
ATOM 821 C C . ARG A 1 106 ? -4.117 6.564 4.241 1.00 97.81 106 ARG A C 1
ATOM 823 O O . ARG A 1 106 ? -3.339 7.059 3.424 1.00 97.81 106 ARG A O 1
ATOM 830 N N . ILE A 1 107 ? -4.309 5.251 4.390 1.00 97.69 107 ILE A N 1
ATOM 831 C CA . ILE A 1 107 ? -3.709 4.218 3.529 1.00 97.69 107 ILE A CA 1
ATOM 832 C C . ILE A 1 107 ? -4.235 4.353 2.098 1.00 97.69 107 ILE A C 1
ATOM 834 O O . ILE A 1 107 ? -3.433 4.387 1.171 1.00 97.69 107 ILE A O 1
ATOM 838 N N . GLU A 1 108 ? -5.549 4.505 1.917 1.00 97.62 108 GLU A N 1
ATOM 839 C CA . GLU A 1 108 ? -6.167 4.730 0.602 1.00 97.62 108 GLU A CA 1
ATOM 840 C C . GLU A 1 108 ? -5.589 5.970 -0.083 1.00 97.62 108 GLU A C 1
ATOM 842 O O . GLU A 1 108 ? -5.109 5.873 -1.207 1.00 97.62 108 GLU A O 1
ATOM 847 N N . THR A 1 109 ? -5.504 7.102 0.624 1.00 95.81 109 THR A N 1
ATOM 848 C CA . THR A 1 109 ? -4.859 8.317 0.105 1.00 95.81 109 THR A CA 1
ATOM 849 C C . THR A 1 109 ? -3.404 8.063 -0.307 1.00 95.81 109 THR A C 1
ATOM 851 O O . THR A 1 109 ? -2.990 8.498 -1.374 1.00 95.81 109 THR A O 1
ATOM 854 N N . LEU A 1 110 ? -2.604 7.351 0.499 1.00 95.06 110 LEU A N 1
ATOM 855 C CA . LEU A 1 110 ? -1.220 7.026 0.117 1.00 95.06 110 LEU A CA 1
ATOM 856 C C . LEU A 1 110 ? -1.152 6.146 -1.135 1.00 95.06 110 LEU A C 1
ATOM 858 O O . LEU A 1 110 ? -0.283 6.347 -1.979 1.00 95.06 110 LEU A O 1
ATOM 862 N N . ARG A 1 111 ? -2.044 5.161 -1.249 1.00 94.88 111 ARG A N 1
ATOM 863 C CA . ARG A 1 111 ? -2.089 4.239 -2.383 1.00 94.88 111 ARG A CA 1
ATOM 864 C C . ARG A 1 111 ? -2.505 4.962 -3.665 1.00 94.88 111 ARG A C 1
ATOM 866 O O . ARG A 1 111 ? -1.823 4.832 -4.678 1.00 94.88 111 ARG A O 1
ATOM 873 N N . ASP A 1 112 ? -3.590 5.723 -3.604 1.00 95.69 112 ASP A N 1
ATOM 874 C CA . ASP A 1 112 ? -4.269 6.258 -4.786 1.00 95.69 112 ASP A CA 1
ATOM 875 C C . ASP A 1 112 ? -3.696 7.612 -5.219 1.00 95.69 112 ASP A C 1
ATOM 877 O O . ASP A 1 112 ? -3.515 7.862 -6.409 1.00 95.69 112 ASP A O 1
ATOM 881 N N . GLU A 1 113 ? -3.362 8.484 -4.266 1.00 94.56 113 GLU A N 1
ATOM 882 C CA . GLU A 1 113 ? -2.914 9.850 -4.565 1.00 94.56 113 GLU A CA 1
ATOM 883 C C . GLU A 1 113 ? -1.385 9.983 -4.625 1.00 94.56 113 GLU A C 1
ATOM 885 O O . GLU A 1 113 ? -0.886 10.918 -5.249 1.00 94.56 113 GLU A O 1
ATOM 890 N N . GLU A 1 114 ? -0.625 9.062 -4.016 1.00 92.75 114 GLU A N 1
ATOM 891 C CA . GLU A 1 114 ? 0.848 9.105 -4.018 1.00 92.75 114 GLU A CA 1
ATOM 892 C C . GLU A 1 114 ? 1.467 7.924 -4.799 1.00 92.75 114 GLU A C 1
ATOM 894 O O . GLU A 1 114 ? 2.167 8.137 -5.791 1.00 92.75 114 GLU A O 1
ATOM 899 N N . LEU A 1 115 ? 1.202 6.670 -4.410 1.00 92.44 115 LEU A N 1
ATOM 900 C CA . LEU A 1 115 ? 1.870 5.499 -5.000 1.00 92.44 115 LEU A CA 1
ATOM 901 C C . LEU A 1 115 ? 1.435 5.231 -6.448 1.00 92.44 115 LEU A C 1
ATOM 903 O O . LEU A 1 115 ? 2.273 4.970 -7.310 1.00 92.44 115 LEU A O 1
ATOM 907 N N . GLN A 1 116 ? 0.136 5.289 -6.739 1.00 92.31 116 GLN A N 1
ATOM 908 C CA . GLN A 1 116 ? -0.375 5.061 -8.089 1.00 92.31 116 GLN A CA 1
ATOM 909 C C . GLN A 1 116 ? 0.237 6.022 -9.129 1.00 92.31 116 GLN A C 1
ATOM 911 O O . GLN A 1 116 ? 0.761 5.526 -10.132 1.00 92.31 116 GLN A O 1
ATOM 916 N N . PRO A 1 117 ? 0.233 7.360 -8.946 1.00 93.81 117 PRO A N 1
ATOM 917 C CA . PRO A 1 117 ? 0.844 8.262 -9.922 1.00 93.81 117 PRO A CA 1
ATOM 918 C C . PRO A 1 117 ? 2.358 8.059 -10.049 1.00 93.81 117 PRO A C 1
ATOM 920 O O . PRO A 1 117 ? 2.868 8.100 -11.167 1.00 93.81 117 PRO A O 1
ATOM 923 N N . GLN A 1 118 ? 3.058 7.748 -8.953 1.00 92.50 118 GLN A N 1
ATOM 924 C CA . GLN A 1 118 ? 4.477 7.371 -8.971 1.00 92.50 118 GLN A CA 1
ATOM 925 C C . GLN A 1 118 ? 4.737 6.155 -9.880 1.00 92.50 118 GLN A C 1
ATOM 927 O O . GLN A 1 118 ? 5.612 6.176 -10.750 1.00 92.50 118 GLN A O 1
ATOM 932 N N . LEU A 1 119 ? 3.927 5.099 -9.753 1.00 89.75 119 LEU A N 1
ATOM 933 C CA . LEU A 1 119 ? 4.022 3.914 -10.611 1.00 89.75 119 LEU A CA 1
ATOM 934 C C . LEU A 1 119 ? 3.713 4.233 -12.079 1.00 89.75 119 LEU A C 1
ATOM 936 O O . LEU A 1 119 ? 4.401 3.737 -12.974 1.00 89.75 119 LEU A O 1
ATOM 940 N N . VAL A 1 120 ? 2.713 5.078 -12.341 1.00 92.56 120 VAL A N 1
ATOM 941 C CA . VAL A 1 120 ? 2.382 5.521 -13.703 1.00 92.56 120 VAL A CA 1
ATOM 942 C C . VAL A 1 120 ? 3.545 6.301 -14.320 1.00 92.56 120 VAL A C 1
ATOM 944 O O . VAL A 1 120 ? 3.934 6.010 -15.453 1.00 92.56 120 VAL A O 1
ATOM 947 N N . GLU A 1 121 ? 4.132 7.251 -13.589 1.00 91.75 121 GLU A N 1
ATOM 948 C CA . GLU A 1 121 ? 5.282 8.034 -14.052 1.00 91.75 121 GLU A CA 1
ATOM 949 C C . GLU A 1 121 ? 6.483 7.133 -14.357 1.00 91.75 121 GLU A C 1
ATOM 951 O O . GLU A 1 121 ? 7.094 7.264 -15.423 1.00 91.75 121 GLU A O 1
ATOM 956 N N . LEU A 1 122 ? 6.768 6.161 -13.485 1.00 88.06 122 LEU A N 1
ATOM 957 C CA . LEU A 1 122 ? 7.825 5.175 -13.698 1.00 88.06 122 LEU A CA 1
ATOM 958 C C . LEU A 1 122 ? 7.593 4.372 -14.982 1.00 88.06 122 LEU A C 1
ATOM 960 O O . LEU A 1 122 ? 8.482 4.301 -15.832 1.00 88.06 122 LEU A O 1
ATOM 964 N N . VAL A 1 123 ? 6.398 3.804 -15.168 1.00 88.56 123 VAL A N 1
ATOM 965 C CA . VAL A 1 123 ? 6.062 3.024 -16.372 1.00 88.56 123 VAL A CA 1
ATOM 966 C C . VAL A 1 123 ? 6.203 3.876 -17.633 1.00 88.56 123 VAL A C 1
ATOM 968 O O . VAL A 1 123 ? 6.778 3.428 -18.627 1.00 88.56 123 VAL A O 1
ATOM 971 N N 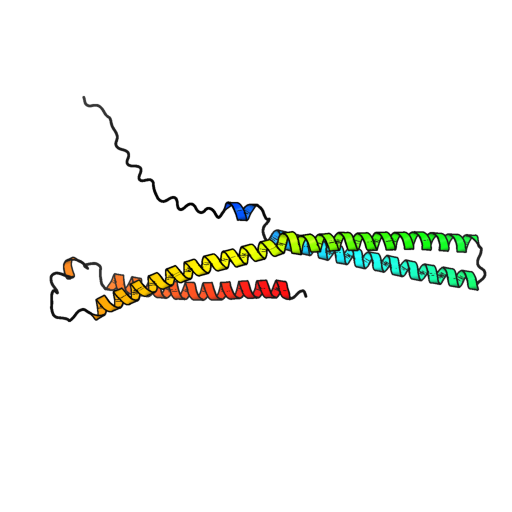. GLN A 1 124 ? 5.735 5.124 -17.601 1.00 91.81 124 GLN A N 1
ATOM 972 C CA . GLN A 1 124 ? 5.877 6.045 -18.727 1.00 91.81 124 GLN A CA 1
ATOM 973 C C . GLN A 1 124 ? 7.342 6.408 -19.002 1.00 91.81 124 GLN A C 1
ATOM 975 O O . GLN A 1 124 ? 7.756 6.449 -20.164 1.00 91.81 124 GLN A O 1
ATOM 980 N N . GLY A 1 125 ? 8.136 6.658 -17.958 1.00 90.00 125 GLY A N 1
ATOM 981 C CA . GLY A 1 125 ? 9.568 6.932 -18.057 1.00 90.00 125 GLY A CA 1
ATOM 982 C C . GLY A 1 125 ? 10.324 5.771 -18.695 1.00 90.00 125 GLY A C 1
ATOM 983 O O . GLY A 1 125 ? 11.059 5.967 -19.666 1.00 90.00 125 GLY A O 1
ATOM 984 N N . LEU A 1 126 ? 10.053 4.550 -18.234 1.00 86.94 126 LEU A N 1
ATOM 985 C CA . LEU A 1 126 ? 10.603 3.329 -18.813 1.00 86.94 126 LEU A CA 1
ATOM 986 C C . LEU A 1 126 ? 10.177 3.162 -20.272 1.00 86.94 126 LEU A C 1
ATOM 988 O O . LEU A 1 126 ? 11.022 2.914 -21.130 1.00 86.94 126 LEU A O 1
ATOM 992 N N . ALA A 1 127 ? 8.899 3.363 -20.595 1.00 90.62 127 ALA A N 1
ATOM 993 C CA . ALA A 1 127 ? 8.417 3.275 -21.971 1.00 90.62 127 ALA A CA 1
ATOM 994 C C . ALA A 1 127 ? 9.130 4.269 -22.908 1.00 90.62 127 ALA A C 1
ATOM 996 O O . ALA A 1 127 ? 9.471 3.915 -24.039 1.00 90.62 127 ALA A O 1
ATOM 997 N N . ARG A 1 128 ? 9.393 5.504 -22.452 1.00 94.88 128 ARG A N 1
ATOM 998 C CA . ARG A 1 128 ? 10.170 6.497 -23.217 1.00 94.88 128 ARG A CA 1
ATOM 999 C C . ARG A 1 128 ? 11.619 6.055 -23.411 1.00 94.88 128 ARG A C 1
ATOM 1001 O O . ARG A 1 128 ? 12.102 6.081 -24.542 1.00 94.88 128 ARG A O 1
ATOM 1008 N N . MET A 1 129 ? 12.283 5.606 -22.347 1.00 93.69 129 MET A N 1
ATOM 1009 C CA . MET A 1 129 ? 13.651 5.083 -22.411 1.00 93.69 129 MET A CA 1
ATOM 1010 C C . MET A 1 129 ? 13.761 3.935 -23.425 1.00 93.69 129 MET A C 1
ATOM 1012 O O . MET A 1 129 ? 14.646 3.954 -24.279 1.00 93.69 129 MET A O 1
ATOM 1016 N N . TRP A 1 130 ? 12.824 2.982 -23.402 1.00 89.12 130 TRP A N 1
ATOM 1017 C CA . TRP A 1 130 ? 12.812 1.847 -24.331 1.00 89.12 130 TRP A CA 1
ATOM 1018 C C . TRP A 1 130 ? 12.637 2.256 -25.789 1.00 89.12 130 TRP A C 1
ATOM 1020 O O . TRP A 1 130 ? 13.284 1.682 -26.666 1.00 89.12 130 TRP A O 1
ATOM 1030 N N . LYS A 1 131 ? 11.818 3.274 -26.065 1.00 93.50 131 LYS A N 1
ATOM 1031 C CA . LYS A 1 131 ? 11.683 3.824 -27.422 1.00 93.50 131 LYS A CA 1
ATOM 1032 C C . LYS A 1 131 ? 13.009 4.392 -27.930 1.00 93.50 131 LYS A C 1
ATOM 1034 O O . LYS A 1 131 ? 13.394 4.100 -29.060 1.00 93.50 131 LYS A O 1
ATOM 1039 N N . VAL A 1 132 ? 13.719 5.151 -27.093 1.00 94.25 132 VAL A N 1
ATOM 1040 C CA . VAL A 1 132 ? 15.031 5.722 -27.443 1.00 94.25 132 VAL A CA 1
ATOM 1041 C C . VAL A 1 132 ? 16.067 4.618 -27.661 1.00 94.25 132 VAL A C 1
ATOM 1043 O O . VAL A 1 132 ? 16.761 4.623 -28.676 1.00 94.25 132 VAL A O 1
ATOM 1046 N N . MET A 1 133 ? 16.129 3.638 -26.757 1.00 87.56 133 MET A N 1
ATOM 1047 C CA . MET A 1 133 ? 17.058 2.510 -26.861 1.00 87.56 133 MET A CA 1
ATOM 1048 C C . MET A 1 133 ? 16.823 1.699 -28.143 1.00 87.56 133 MET A C 1
ATOM 1050 O O . MET A 1 133 ? 17.761 1.397 -28.877 1.00 87.56 133 MET A O 1
ATOM 1054 N N . SER A 1 134 ? 15.558 1.414 -28.465 1.00 90.62 134 SER A N 1
ATOM 1055 C CA . SER A 1 134 ? 15.176 0.716 -29.696 1.00 90.62 134 SER A CA 1
ATOM 1056 C C . SER A 1 134 ? 15.615 1.479 -30.949 1.00 90.62 134 SER A C 1
ATOM 1058 O O . SER A 1 134 ? 16.220 0.894 -31.848 1.00 90.62 134 SER A O 1
ATOM 1060 N N . ALA A 1 135 ? 15.392 2.797 -30.996 1.00 94.69 135 ALA A N 1
ATOM 1061 C CA . ALA A 1 135 ? 15.835 3.629 -32.114 1.00 94.69 135 ALA A CA 1
ATOM 1062 C C . ALA A 1 135 ? 17.367 3.624 -32.273 1.00 94.69 135 ALA A C 1
ATOM 1064 O O . ALA A 1 135 ? 17.866 3.502 -33.395 1.00 94.69 135 ALA A O 1
ATOM 1065 N N . CYS A 1 136 ? 18.108 3.693 -31.161 1.00 90.81 136 CYS A N 1
ATOM 1066 C CA . CYS A 1 136 ? 19.569 3.617 -31.154 1.00 90.81 136 CYS A CA 1
ATOM 1067 C C . CYS A 1 136 ? 20.066 2.276 -31.713 1.00 90.81 136 CYS A C 1
ATOM 1069 O O . CYS A 1 136 ? 20.867 2.258 -32.647 1.00 90.81 136 CYS A O 1
ATOM 1071 N N . HIS A 1 137 ? 19.533 1.152 -31.228 1.00 87.38 137 HIS A N 1
ATOM 1072 C CA . HIS A 1 137 ? 19.922 -0.170 -31.722 1.00 87.38 137 HIS A CA 1
ATOM 1073 C C . HIS A 1 137 ? 19.547 -0.395 -33.187 1.00 87.38 137 HIS A C 1
ATOM 1075 O O . HIS A 1 137 ? 20.309 -1.011 -33.929 1.00 87.38 137 HIS A O 1
ATOM 1081 N N . GLN A 1 138 ? 18.412 0.139 -33.648 1.00 93.81 138 GLN A N 1
ATOM 1082 C CA . GLN A 1 138 ? 18.081 0.109 -35.072 1.00 93.81 138 GLN A CA 1
ATOM 1083 C C . GLN A 1 138 ? 19.093 0.896 -35.910 1.00 93.81 138 GLN A C 1
ATOM 1085 O O . GLN A 1 138 ? 19.471 0.435 -36.984 1.00 93.81 138 GLN A O 1
ATOM 1090 N N . ALA A 1 139 ? 19.536 2.068 -35.445 1.00 92.81 139 ALA A N 1
ATOM 1091 C CA . ALA A 1 139 ? 20.565 2.846 -36.129 1.00 92.81 139 ALA A CA 1
ATOM 1092 C C . ALA A 1 139 ? 21.907 2.096 -36.160 1.00 92.81 139 ALA A C 1
ATOM 1094 O O . ALA A 1 139 ? 22.470 1.923 -37.236 1.00 92.81 139 ALA A O 1
ATOM 1095 N N . GLN A 1 140 ? 22.353 1.562 -35.018 1.00 87.50 140 GLN A N 1
ATOM 1096 C CA . GLN A 1 140 ? 23.567 0.742 -34.917 1.00 87.50 140 GLN A CA 1
ATOM 1097 C C . GLN A 1 140 ? 23.527 -0.462 -35.865 1.00 87.50 140 GLN A C 1
ATOM 1099 O O . GLN A 1 140 ? 24.497 -0.721 -36.574 1.00 87.50 140 GLN A O 1
ATOM 1104 N N . LYS A 1 141 ? 22.390 -1.168 -35.922 1.00 88.88 141 LYS A N 1
ATOM 1105 C CA . LYS A 1 141 ? 22.199 -2.303 -36.830 1.00 88.88 141 LYS A CA 1
ATOM 1106 C C . LYS A 1 141 ? 22.318 -1.886 -38.295 1.00 88.88 141 LYS A C 1
ATOM 1108 O O . LYS A 1 141 ? 23.046 -2.537 -39.032 1.00 88.88 141 LYS A O 1
ATOM 1113 N N . ARG A 1 142 ? 21.653 -0.797 -38.710 1.00 92.31 142 ARG A N 1
ATOM 1114 C CA . ARG A 1 142 ? 21.759 -0.281 -40.089 1.00 92.31 142 ARG A CA 1
ATOM 1115 C C . ARG A 1 142 ? 23.211 0.033 -40.451 1.00 92.31 142 ARG A C 1
ATOM 1117 O O . ARG A 1 142 ? 23.690 -0.442 -41.472 1.00 92.31 142 ARG A O 1
ATOM 1124 N N . THR A 1 143 ? 23.929 0.744 -39.579 1.00 86.75 143 THR A N 1
ATOM 1125 C CA . THR A 1 143 ? 25.352 1.058 -39.782 1.00 86.75 143 THR A CA 1
ATOM 1126 C C . THR A 1 143 ? 26.211 -0.201 -39.905 1.00 86.75 143 THR A C 1
ATOM 1128 O O . THR A 1 143 ? 27.103 -0.261 -40.748 1.00 86.75 143 THR A O 1
ATOM 1131 N N . PHE A 1 144 ? 25.946 -1.225 -39.091 1.00 84.44 144 PHE A N 1
ATOM 1132 C CA . PHE A 1 144 ? 26.663 -2.496 -39.176 1.00 84.44 144 PHE A CA 1
ATOM 1133 C C . PHE A 1 144 ? 26.374 -3.244 -40.485 1.00 84.44 144 PHE A C 1
ATOM 1135 O O . PHE A 1 144 ? 27.304 -3.715 -41.140 1.00 84.44 144 PHE A O 1
ATOM 1142 N N . ASP A 1 145 ? 25.104 -3.332 -40.883 1.00 84.31 145 ASP A N 1
ATOM 1143 C CA . ASP A 1 145 ? 24.693 -3.990 -42.126 1.00 84.31 145 ASP A CA 1
ATOM 1144 C C . ASP A 1 145 ? 25.330 -3.295 -43.350 1.00 84.31 145 ASP A C 1
ATOM 1146 O O . ASP A 1 145 ? 25.856 -3.966 -44.242 1.00 84.31 145 ASP A O 1
ATOM 1150 N N . GLU A 1 146 ? 25.385 -1.958 -43.357 1.00 84.12 146 GLU A N 1
ATOM 1151 C CA . GLU A 1 146 ? 26.086 -1.156 -44.371 1.00 84.12 146 GLU A CA 1
ATOM 1152 C C . GLU A 1 146 ? 27.600 -1.421 -44.384 1.00 84.12 146 GLU A C 1
ATOM 1154 O O . GLU A 1 146 ? 28.182 -1.665 -45.444 1.00 84.12 146 GLU A O 1
ATOM 1159 N N . ALA A 1 147 ? 28.251 -1.438 -43.216 1.00 80.62 147 ALA A N 1
ATOM 1160 C CA . ALA A 1 147 ? 29.679 -1.739 -43.109 1.00 80.62 147 ALA A CA 1
ATOM 1161 C C . ALA A 1 147 ? 30.007 -3.153 -43.619 1.00 80.62 147 ALA A C 1
ATOM 1163 O O . ALA A 1 147 ? 30.998 -3.353 -44.325 1.00 80.62 147 ALA A O 1
ATOM 1164 N N . LYS A 1 148 ? 29.150 -4.135 -43.318 1.00 78.88 148 LYS A N 1
ATOM 1165 C CA . LYS A 1 148 ? 29.295 -5.513 -43.798 1.00 78.88 148 LYS A CA 1
ATOM 1166 C C . LYS A 1 148 ? 29.186 -5.599 -45.321 1.00 78.88 148 LYS A C 1
ATOM 1168 O O . LYS A 1 148 ? 29.971 -6.319 -45.937 1.00 78.88 148 LYS A O 1
ATOM 1173 N N . LEU A 1 149 ? 28.256 -4.859 -45.930 1.00 80.81 149 LEU A N 1
ATOM 1174 C CA . LEU A 1 149 ? 28.129 -4.769 -47.388 1.00 80.81 149 LEU A CA 1
ATOM 1175 C C . LEU A 1 149 ? 29.368 -4.141 -48.034 1.00 80.81 149 LEU A C 1
ATOM 1177 O O . LEU A 1 149 ? 29.845 -4.665 -49.037 1.00 80.81 149 LEU A O 1
ATOM 1181 N N . LEU A 1 150 ? 29.922 -3.073 -47.452 1.00 78.50 150 LEU A N 1
ATOM 1182 C CA . LEU A 1 150 ? 31.152 -2.444 -47.951 1.00 78.50 150 LEU A CA 1
ATOM 1183 C C . LEU A 1 150 ? 32.353 -3.398 -47.904 1.00 78.50 150 LEU A C 1
ATOM 1185 O O . LEU A 1 150 ? 33.134 -3.438 -48.849 1.00 78.50 150 LEU A O 1
ATOM 1189 N N . LEU A 1 151 ? 32.478 -4.200 -46.843 1.00 73.94 151 LEU A N 1
ATOM 1190 C CA . LEU A 1 151 ? 33.548 -5.194 -46.709 1.00 73.94 151 LEU A CA 1
ATOM 1191 C C . LEU A 1 151 ? 33.373 -6.382 -47.672 1.00 73.94 151 LEU A C 1
ATOM 1193 O O . LEU A 1 151 ? 34.349 -6.847 -48.263 1.00 73.94 151 LEU A O 1
ATOM 1197 N N . ALA A 1 152 ? 32.139 -6.861 -47.861 1.00 68.38 152 ALA A N 1
ATOM 1198 C CA . ALA A 1 152 ? 31.823 -7.965 -48.772 1.00 68.38 152 ALA A CA 1
ATOM 1199 C C . ALA A 1 152 ? 31.847 -7.557 -50.260 1.00 68.38 152 ALA A C 1
ATOM 1201 O O . ALA A 1 152 ? 32.092 -8.394 -51.127 1.00 68.38 152 ALA A O 1
ATOM 1202 N N . GLY A 1 153 ? 31.597 -6.280 -50.559 1.00 54.41 153 GLY A N 1
ATOM 1203 C CA . GLY A 1 153 ? 31.492 -5.717 -51.906 1.00 54.41 153 GLY A CA 1
ATOM 1204 C C . GLY A 1 153 ? 32.819 -5.327 -52.561 1.00 54.41 153 GLY A C 1
ATOM 1205 O O . GLY A 1 153 ? 32.792 -4.718 -53.627 1.00 54.41 153 GLY A O 1
ATOM 1206 N N . THR A 1 154 ? 33.970 -5.653 -51.967 1.00 52.88 154 THR A N 1
ATOM 1207 C CA . THR A 1 154 ? 35.289 -5.388 -52.566 1.00 52.88 154 THR A CA 1
ATOM 1208 C C . THR A 1 154 ? 35.719 -6.558 -53.467 1.00 52.88 154 THR A C 1
ATOM 1210 O O . THR A 1 154 ? 36.253 -7.546 -52.958 1.00 52.88 154 THR A O 1
ATOM 1213 N N . PRO A 1 155 ? 35.547 -6.509 -54.808 1.00 45.09 155 PRO A N 1
ATOM 1214 C CA . PRO A 1 155 ? 36.208 -7.467 -55.679 1.00 45.09 155 PRO A CA 1
ATOM 1215 C C . PRO A 1 155 ? 37.720 -7.232 -55.601 1.00 45.09 155 PRO A C 1
ATOM 1217 O O . PRO A 1 155 ? 38.213 -6.119 -55.778 1.00 45.09 155 PRO A O 1
ATOM 1220 N N . SER A 1 156 ? 38.446 -8.316 -55.350 1.00 50.47 156 SER A N 1
ATOM 1221 C CA . SER A 1 156 ? 39.888 -8.441 -55.100 1.00 50.47 156 SER A CA 1
ATOM 1222 C C . SER A 1 156 ? 40.857 -7.852 -56.161 1.00 50.47 156 SER A C 1
ATOM 1224 O O . SER A 1 156 ? 42.000 -8.303 -56.230 1.00 50.47 156 SER A O 1
ATOM 1226 N N . LYS A 1 157 ? 40.490 -6.894 -57.030 1.00 47.44 157 LYS A N 1
ATOM 1227 C CA . LYS A 1 157 ? 41.346 -6.500 -58.173 1.00 47.44 157 LYS A CA 1
ATOM 1228 C C . LYS A 1 157 ? 41.460 -5.019 -58.544 1.00 47.44 157 LYS A C 1
ATOM 1230 O O . LYS A 1 157 ? 42.105 -4.736 -59.548 1.00 47.44 157 LYS A O 1
ATOM 1235 N N . LEU A 1 158 ? 40.980 -4.057 -57.756 1.00 45.66 158 LEU A N 1
ATOM 1236 C CA . LEU A 1 158 ? 41.381 -2.659 -57.977 1.00 45.66 158 LEU A CA 1
ATOM 1237 C C . LEU A 1 158 ? 41.768 -1.949 -56.677 1.00 45.66 158 LEU A C 1
ATOM 1239 O O . LEU A 1 158 ? 40.950 -1.737 -55.794 1.00 45.66 158 LEU A O 1
ATOM 1243 N N . THR A 1 159 ? 43.027 -1.499 -56.639 1.00 44.91 159 THR A N 1
ATOM 1244 C CA . THR A 1 159 ? 43.605 -0.508 -55.709 1.00 44.91 159 THR A CA 1
ATOM 1245 C C . THR A 1 159 ? 44.128 -0.977 -54.344 1.00 44.91 159 THR A C 1
ATOM 1247 O O . THR A 1 159 ? 43.946 -0.303 -53.333 1.00 44.91 159 THR A O 1
ATOM 1250 N N . SER A 1 160 ? 44.962 -2.024 -54.331 1.00 47.44 160 SER A N 1
ATOM 1251 C CA . SER A 1 160 ? 45.866 -2.301 -53.192 1.00 47.44 160 SER A CA 1
ATOM 1252 C C . SER A 1 160 ? 46.708 -1.071 -52.778 1.00 47.44 160 SER A C 1
ATOM 1254 O O . SER A 1 160 ? 46.991 -0.898 -51.599 1.00 47.44 160 SER A O 1
ATOM 1256 N N . HIS A 1 161 ? 47.011 -0.145 -53.699 1.00 45.78 161 HIS A N 1
ATOM 1257 C CA . HIS A 1 161 ? 47.867 1.017 -53.420 1.00 45.78 161 HIS A CA 1
ATOM 1258 C C . HIS A 1 161 ? 47.152 2.331 -53.041 1.00 45.78 161 HIS A C 1
ATOM 1260 O O . HIS A 1 161 ? 47.819 3.257 -52.586 1.00 45.78 161 HIS A O 1
ATOM 1266 N N . LYS A 1 162 ? 45.824 2.452 -53.214 1.00 44.50 162 LYS A N 1
ATOM 1267 C CA . LYS A 1 162 ? 45.074 3.691 -52.884 1.00 44.50 162 LYS A CA 1
ATOM 1268 C C . LYS A 1 162 ? 44.189 3.556 -51.643 1.00 44.50 162 LYS A C 1
ATOM 1270 O O . LYS A 1 162 ? 44.004 4.542 -50.940 1.00 44.50 162 LYS A O 1
ATOM 1275 N N . LEU A 1 163 ? 43.717 2.347 -51.324 1.00 46.09 163 LEU A N 1
ATOM 1276 C CA . LEU A 1 163 ? 42.979 2.084 -50.083 1.00 46.09 163 LEU A CA 1
ATOM 1277 C C . LEU A 1 163 ? 43.918 1.908 -48.871 1.00 46.09 163 LEU A C 1
ATOM 1279 O O . LEU A 1 163 ? 43.557 2.262 -47.750 1.00 46.09 163 LEU A O 1
ATOM 1283 N N . SER A 1 164 ? 45.154 1.446 -49.108 1.00 45.78 164 SER A N 1
ATOM 1284 C CA . SER A 1 164 ? 46.187 1.265 -48.073 1.00 45.78 164 SER A CA 1
ATOM 1285 C C . SER A 1 164 ? 46.600 2.573 -47.384 1.00 45.78 164 SER A C 1
ATOM 1287 O O . SER A 1 164 ? 46.982 2.537 -46.219 1.00 45.78 164 SER A O 1
ATOM 1289 N N . ASN A 1 165 ? 46.483 3.721 -48.061 1.00 43.62 165 ASN A N 1
ATOM 1290 C CA . ASN A 1 165 ? 46.793 5.033 -47.479 1.00 43.62 165 ASN A CA 1
ATOM 1291 C C . ASN A 1 165 ? 45.603 5.692 -46.762 1.00 43.62 165 ASN A C 1
ATOM 1293 O O . ASN A 1 165 ? 45.798 6.693 -46.080 1.00 43.62 165 ASN A O 1
ATOM 1297 N N . MET A 1 166 ? 44.383 5.164 -46.917 1.00 46.22 166 MET A N 1
ATOM 1298 C CA . MET A 1 166 ? 43.172 5.715 -46.289 1.00 46.22 166 MET A CA 1
ATOM 1299 C C . MET A 1 166 ? 42.717 4.888 -45.074 1.00 46.22 166 MET A C 1
ATOM 1301 O O . MET A 1 166 ? 42.103 5.434 -44.163 1.00 46.22 166 MET A O 1
ATOM 1305 N N . PHE A 1 167 ? 43.085 3.601 -45.017 1.00 48.69 167 PHE A N 1
ATOM 1306 C CA . PHE A 1 167 ? 42.802 2.685 -43.905 1.00 48.69 167 PHE A CA 1
ATOM 1307 C C . PHE A 1 167 ? 44.080 2.094 -43.287 1.00 48.69 167 PHE A C 1
ATOM 1309 O O . PHE A 1 167 ? 44.124 0.910 -42.970 1.00 48.69 167 PHE A O 1
ATOM 1316 N N . SER A 1 168 ? 45.124 2.899 -43.048 1.00 46.66 168 SER A N 1
ATOM 1317 C CA . SER A 1 168 ? 46.305 2.448 -42.280 1.00 46.66 168 SER A CA 1
ATOM 1318 C C . SER A 1 168 ? 46.027 2.289 -40.768 1.00 46.66 168 SER A C 1
ATOM 1320 O O . SER A 1 168 ? 46.931 2.396 -39.942 1.00 46.66 168 SER A O 1
ATOM 1322 N N . SER A 1 169 ? 44.767 2.088 -40.373 1.00 56.12 169 SER A N 1
ATOM 1323 C CA . SER A 1 169 ? 44.437 1.605 -39.035 1.00 56.12 169 SER A CA 1
ATOM 1324 C C . SER A 1 169 ? 44.360 0.088 -39.099 1.00 56.12 169 SER A C 1
ATOM 1326 O O . SER A 1 169 ? 43.442 -0.452 -39.710 1.00 56.12 169 SER A O 1
ATOM 1328 N N . GLU A 1 170 ? 45.352 -0.561 -38.484 1.00 61.12 170 GLU A N 1
ATOM 1329 C CA . GLU A 1 170 ? 45.540 -2.008 -38.369 1.00 61.12 170 GLU A CA 1
ATOM 1330 C C . GLU A 1 170 ? 44.221 -2.810 -38.433 1.00 61.12 170 GLU A C 1
ATOM 1332 O O . GLU A 1 170 ? 43.360 -2.626 -37.565 1.00 61.12 170 GLU A O 1
ATOM 1337 N N . PRO A 1 171 ? 44.070 -3.770 -39.364 1.00 64.50 171 PRO A N 1
ATOM 1338 C CA . PRO A 1 171 ? 42.960 -4.732 -39.374 1.00 64.50 171 PRO A CA 1
ATOM 1339 C C . PRO A 1 171 ? 42.741 -5.404 -38.008 1.00 64.50 171 PRO A C 1
ATOM 1341 O O . PRO A 1 171 ? 41.611 -5.677 -37.605 1.00 64.50 171 PRO A O 1
ATOM 1344 N N . HIS A 1 172 ? 43.828 -5.585 -37.250 1.00 71.06 172 HIS A N 1
ATOM 1345 C CA . HIS A 1 172 ? 43.822 -6.078 -35.876 1.00 71.06 172 HIS A CA 1
ATOM 1346 C C . HIS A 1 172 ? 43.050 -5.165 -34.906 1.00 71.06 172 HIS A C 1
ATOM 1348 O O . HIS A 1 172 ? 42.370 -5.652 -34.006 1.00 71.06 172 HIS A O 1
ATOM 1354 N N . ARG A 1 173 ? 43.121 -3.837 -35.067 1.00 74.19 173 ARG A N 1
ATOM 1355 C CA . ARG A 1 173 ? 42.386 -2.886 -34.216 1.00 74.19 173 ARG A CA 1
ATOM 1356 C C . ARG A 1 173 ? 40.887 -2.945 -34.486 1.00 74.19 173 ARG A C 1
ATOM 1358 O O . ARG A 1 173 ? 40.118 -2.921 -33.534 1.00 74.19 173 ARG A O 1
ATOM 1365 N N . LEU A 1 174 ? 40.478 -3.078 -35.749 1.00 75.56 174 LEU A N 1
ATOM 1366 C CA . LEU A 1 174 ? 39.065 -3.229 -36.120 1.00 75.56 174 LEU A CA 1
ATOM 1367 C C . LEU A 1 174 ? 38.481 -4.554 -35.614 1.00 75.56 174 LEU A C 1
ATOM 1369 O O . LEU A 1 174 ? 37.394 -4.556 -35.041 1.00 75.56 174 LEU A O 1
ATOM 1373 N N . ALA A 1 175 ? 39.219 -5.659 -35.762 1.00 75.62 175 ALA A N 1
ATOM 1374 C CA . ALA A 1 175 ? 38.822 -6.957 -35.219 1.00 75.62 175 ALA A CA 1
ATOM 1375 C C . ALA A 1 175 ? 38.681 -6.909 -33.687 1.00 75.62 175 ALA A C 1
ATOM 1377 O O . ALA A 1 175 ? 37.673 -7.358 -33.147 1.00 75.62 175 ALA A O 1
ATOM 1378 N N . GLN A 1 176 ? 39.633 -6.276 -32.992 1.00 79.88 176 GLN A N 1
ATOM 1379 C CA . GLN A 1 176 ? 39.553 -6.074 -31.545 1.00 79.88 176 GLN A CA 1
ATOM 1380 C C . GLN A 1 176 ? 38.343 -5.215 -31.146 1.00 79.88 176 GLN A C 1
ATOM 1382 O O . GLN A 1 176 ? 37.654 -5.533 -30.180 1.00 79.88 176 GLN A O 1
ATOM 1387 N N . SER A 1 177 ? 38.048 -4.143 -31.888 1.00 77.94 177 SER A N 1
ATOM 1388 C CA . SER A 1 177 ? 36.862 -3.312 -31.651 1.00 77.94 177 SER A CA 1
ATOM 1389 C C . SER A 1 177 ? 35.553 -4.081 -31.853 1.00 77.94 177 SER A C 1
ATOM 1391 O O . SER A 1 177 ? 34.623 -3.879 -31.077 1.00 77.94 177 SER A O 1
ATOM 1393 N N . ALA A 1 178 ? 35.480 -4.974 -32.846 1.00 78.69 178 ALA A N 1
ATOM 1394 C CA . ALA A 1 178 ? 34.306 -5.815 -33.077 1.00 78.69 178 ALA A CA 1
ATOM 1395 C C . ALA A 1 178 ? 34.083 -6.821 -31.936 1.00 78.69 178 ALA A C 1
ATOM 1397 O O . ALA A 1 178 ? 32.964 -6.937 -31.442 1.00 78.69 178 ALA A O 1
ATOM 1398 N N . VAL A 1 179 ? 35.149 -7.478 -31.464 1.00 84.19 179 VAL A N 1
ATOM 1399 C CA . VAL A 1 179 ? 35.089 -8.390 -30.306 1.00 84.19 179 VAL A CA 1
ATOM 1400 C C . VAL A 1 179 ? 34.674 -7.642 -29.038 1.00 84.19 179 VAL A C 1
ATOM 1402 O O . VAL A 1 179 ? 33.805 -8.102 -28.303 1.00 84.19 179 VAL A O 1
ATOM 1405 N N . ASN A 1 180 ? 35.240 -6.457 -28.790 1.00 86.12 180 ASN A N 1
ATOM 1406 C CA . ASN A 1 180 ? 34.860 -5.648 -27.631 1.00 86.12 180 ASN A CA 1
ATOM 1407 C C . ASN A 1 180 ? 33.379 -5.235 -27.693 1.00 86.12 180 ASN A C 1
ATOM 1409 O O . ASN A 1 180 ? 32.691 -5.280 -26.679 1.00 86.12 180 ASN A O 1
ATOM 1413 N N . LEU A 1 181 ? 32.872 -4.870 -28.876 1.00 82.94 181 LEU A N 1
ATOM 1414 C CA . LEU A 1 181 ? 31.455 -4.552 -29.065 1.00 82.94 181 LEU A CA 1
ATOM 1415 C C . LEU A 1 181 ? 30.557 -5.765 -28.790 1.00 82.94 181 LEU A C 1
ATOM 1417 O O . LEU A 1 181 ? 29.517 -5.616 -28.156 1.00 82.94 181 LEU A O 1
ATOM 1421 N N . GLU A 1 182 ? 30.945 -6.954 -29.251 1.00 86.88 182 GLU A N 1
ATOM 1422 C CA . GLU A 1 182 ? 30.211 -8.191 -28.973 1.00 86.88 182 GLU A CA 1
ATOM 1423 C C . GLU A 1 182 ? 30.123 -8.464 -27.465 1.00 86.88 182 GLU A C 1
ATOM 1425 O O . GLU A 1 182 ? 29.036 -8.734 -26.952 1.00 86.88 182 GLU A O 1
ATOM 1430 N N . ILE A 1 183 ? 31.236 -8.308 -26.742 1.00 92.12 183 ILE A N 1
ATOM 1431 C CA . ILE A 1 183 ? 31.277 -8.447 -25.281 1.00 92.12 183 ILE A CA 1
ATOM 1432 C C . ILE A 1 183 ? 30.337 -7.436 -24.611 1.00 92.12 183 ILE A C 1
ATOM 1434 O O . ILE A 1 183 ? 29.529 -7.818 -23.765 1.00 92.12 183 ILE A O 1
ATOM 1438 N N . GLU A 1 184 ? 30.388 -6.163 -25.008 1.00 89.69 184 GLU A N 1
ATOM 1439 C CA . GLU A 1 184 ? 29.504 -5.128 -24.460 1.00 89.69 184 GLU A CA 1
ATOM 1440 C C . GLU A 1 184 ? 28.022 -5.409 -24.748 1.00 89.69 184 GLU A C 1
ATOM 1442 O O . GLU A 1 184 ? 27.175 -5.213 -23.878 1.00 89.69 184 GLU A O 1
ATOM 1447 N N . LEU A 1 185 ? 27.686 -5.937 -25.930 1.00 85.00 185 LEU A N 1
ATOM 1448 C CA . LEU A 1 185 ? 26.313 -6.334 -26.261 1.00 85.00 185 LEU A CA 1
ATOM 1449 C C . LEU A 1 185 ? 25.828 -7.510 -25.405 1.00 85.00 185 LEU A C 1
ATOM 1451 O O . LEU A 1 185 ? 24.676 -7.511 -24.963 1.00 85.00 185 LEU A O 1
ATOM 1455 N N . LEU A 1 186 ? 26.690 -8.495 -25.142 1.00 90.56 186 LEU A N 1
ATOM 1456 C CA . LEU A 1 186 ? 26.375 -9.611 -24.249 1.00 90.56 186 LEU A CA 1
ATOM 1457 C C . LEU A 1 186 ? 26.185 -9.135 -22.802 1.00 90.56 186 LEU A C 1
ATOM 1459 O O . LEU A 1 186 ? 25.201 -9.511 -22.162 1.00 90.56 186 LEU A O 1
ATOM 1463 N N . ASN A 1 187 ? 27.062 -8.255 -22.313 1.00 92.38 187 ASN A N 1
ATOM 1464 C CA . ASN A 1 187 ? 26.953 -7.646 -20.985 1.00 92.38 187 ASN A CA 1
ATOM 1465 C C . ASN A 1 187 ? 25.678 -6.810 -20.848 1.00 92.38 187 ASN A C 1
ATOM 1467 O O . ASN A 1 187 ? 24.976 -6.902 -19.837 1.00 92.38 187 ASN A O 1
ATOM 1471 N N . TRP A 1 188 ? 25.344 -6.024 -21.873 1.00 88.31 188 TRP A N 1
ATOM 1472 C CA . TRP A 1 188 ? 24.109 -5.253 -21.918 1.00 88.31 188 TRP A CA 1
ATOM 1473 C C . TRP A 1 188 ? 22.886 -6.169 -21.885 1.00 88.31 188 TRP A C 1
ATOM 1475 O O . TRP A 1 188 ? 21.977 -5.934 -21.093 1.00 88.31 188 TRP A O 1
ATOM 1485 N N . LYS A 1 189 ? 22.881 -7.247 -22.679 1.00 88.19 189 LYS A N 1
ATOM 1486 C CA . LYS A 1 189 ? 21.790 -8.229 -22.695 1.00 88.19 189 LYS A CA 1
ATOM 1487 C C . LYS A 1 189 ? 21.589 -8.861 -21.316 1.00 88.19 189 LYS A C 1
ATOM 1489 O O . LYS A 1 189 ? 20.464 -8.873 -20.825 1.00 88.19 189 LYS A O 1
ATOM 1494 N N . ALA A 1 190 ? 22.658 -9.338 -20.678 1.00 92.62 190 ALA A N 1
ATOM 1495 C CA . ALA A 1 190 ? 22.589 -9.924 -19.339 1.00 92.62 190 ALA A CA 1
ATOM 1496 C C . ALA A 1 190 ? 22.085 -8.908 -18.297 1.00 92.62 190 ALA A C 1
ATOM 1498 O O . ALA A 1 190 ? 21.201 -9.205 -17.490 1.00 92.62 190 ALA A O 1
ATOM 1499 N N . SER A 1 191 ? 22.599 -7.677 -18.351 1.00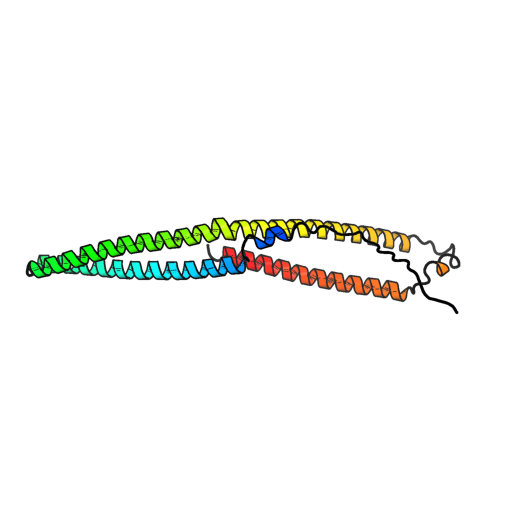 91.19 191 SER A N 1
ATOM 1500 C CA . SER A 1 191 ? 22.156 -6.583 -17.478 1.00 91.19 191 SER A CA 1
ATOM 1501 C C . SER A 1 191 ? 20.675 -6.254 -17.688 1.00 91.19 191 SER A C 1
ATOM 1503 O O . SER A 1 191 ? 19.940 -6.034 -16.726 1.00 91.19 191 SER A O 1
ATOM 1505 N N . PHE A 1 192 ? 20.217 -6.265 -18.941 1.00 83.69 192 PHE A N 1
ATOM 1506 C CA . PHE A 1 192 ? 18.822 -6.045 -19.304 1.00 83.69 192 PHE A CA 1
ATOM 1507 C C . PHE A 1 192 ? 17.913 -7.169 -18.797 1.00 83.69 192 PHE A C 1
ATOM 1509 O O . PHE A 1 192 ? 16.867 -6.884 -18.219 1.00 83.69 192 PHE A O 1
ATOM 1516 N N . GLU A 1 193 ? 18.310 -8.432 -18.951 1.00 92.31 193 GLU A N 1
ATOM 1517 C CA . GLU A 1 193 ? 17.569 -9.584 -18.422 1.00 92.31 193 GLU A CA 1
ATOM 1518 C C . GLU A 1 193 ? 17.426 -9.510 -16.894 1.00 92.31 193 GLU A C 1
ATOM 1520 O O . GLU A 1 193 ? 16.329 -9.710 -16.358 1.00 92.31 193 GLU A O 1
ATOM 1525 N N . SER A 1 194 ? 18.504 -9.144 -16.193 1.00 94.38 194 SER A N 1
ATOM 1526 C CA . SER A 1 194 ? 18.486 -8.895 -14.747 1.00 94.38 194 SER A CA 1
ATOM 1527 C C . SER A 1 194 ? 17.525 -7.760 -14.381 1.00 94.38 194 SER A C 1
ATOM 1529 O O . SER A 1 194 ? 16.668 -7.918 -13.509 1.00 94.38 194 SER A O 1
ATOM 1531 N N . TRP A 1 195 ? 17.582 -6.640 -15.106 1.00 89.62 195 TRP A N 1
ATOM 1532 C CA . TRP A 1 195 ? 16.681 -5.508 -14.900 1.00 89.62 195 TRP A CA 1
ATOM 1533 C C . TRP A 1 195 ? 15.205 -5.873 -15.143 1.00 89.62 195 TRP A C 1
ATOM 1535 O O . TRP A 1 195 ? 14.356 -5.552 -14.310 1.00 89.62 195 TRP A O 1
ATOM 1545 N N . VAL A 1 196 ? 14.880 -6.597 -16.222 1.00 88.56 196 VAL A N 1
ATOM 1546 C CA . VAL A 1 196 ? 13.515 -7.092 -16.492 1.00 88.56 196 VAL A CA 1
ATOM 1547 C C . VAL A 1 196 ? 13.039 -8.003 -15.365 1.00 88.56 196 VAL A C 1
ATOM 1549 O O . VAL A 1 196 ? 11.888 -7.905 -14.936 1.00 88.56 196 VAL A O 1
ATOM 1552 N N . THR A 1 197 ? 13.915 -8.874 -14.868 1.00 94.38 197 THR A N 1
ATOM 1553 C CA . THR A 1 197 ? 13.608 -9.765 -13.746 1.00 94.38 197 THR A CA 1
ATOM 1554 C C . THR A 1 197 ? 13.310 -8.965 -12.481 1.00 94.38 197 THR A C 1
ATOM 1556 O O . THR A 1 197 ? 12.288 -9.203 -11.844 1.00 94.38 197 THR A O 1
ATOM 1559 N N . ALA A 1 198 ? 14.127 -7.958 -12.159 1.00 92.31 198 ALA A N 1
ATOM 1560 C CA . ALA A 1 198 ? 13.897 -7.075 -11.018 1.00 92.31 198 ALA A CA 1
ATOM 1561 C C . ALA A 1 198 ? 12.558 -6.320 -11.123 1.00 92.31 198 ALA A C 1
ATOM 1563 O O . ALA A 1 198 ? 11.809 -6.271 -10.149 1.00 92.31 198 ALA A O 1
ATOM 1564 N N . GLN A 1 199 ? 12.212 -5.799 -12.307 1.00 87.12 199 GLN A N 1
ATOM 1565 C CA . GLN A 1 199 ? 10.920 -5.139 -12.547 1.00 87.12 199 GLN A CA 1
ATOM 1566 C C . GLN A 1 199 ? 9.739 -6.101 -12.371 1.00 87.12 199 GLN A C 1
ATOM 1568 O O . GLN A 1 199 ? 8.750 -5.754 -11.728 1.00 87.12 199 GLN A O 1
ATOM 1573 N N . ARG A 1 200 ? 9.841 -7.330 -12.896 1.00 90.25 200 ARG A N 1
ATOM 1574 C CA . ARG A 1 200 ? 8.812 -8.365 -12.701 1.00 90.25 200 ARG A CA 1
ATOM 1575 C C . ARG A 1 200 ? 8.649 -8.715 -11.227 1.00 90.25 200 ARG A C 1
ATOM 1577 O O . ARG A 1 200 ? 7.523 -8.755 -10.753 1.00 90.25 200 ARG A O 1
ATOM 1584 N N . SER A 1 201 ? 9.748 -8.919 -10.504 1.00 91.88 201 SER A N 1
ATOM 1585 C CA . SER A 1 201 ? 9.721 -9.194 -9.065 1.00 91.88 201 SER A CA 1
ATOM 1586 C C . SER A 1 201 ? 9.092 -8.051 -8.275 1.00 91.88 201 SER A C 1
ATOM 1588 O O . SER A 1 201 ? 8.306 -8.309 -7.370 1.00 91.88 201 SER A O 1
ATOM 1590 N N . TYR A 1 202 ? 9.376 -6.799 -8.642 1.00 85.69 202 TYR A N 1
ATOM 1591 C CA . TYR A 1 202 ? 8.758 -5.629 -8.022 1.00 85.69 202 TYR A CA 1
ATOM 1592 C C . TYR A 1 202 ? 7.239 -5.596 -8.242 1.00 85.69 202 TYR A C 1
ATOM 1594 O O . TYR A 1 202 ? 6.487 -5.469 -7.281 1.00 85.69 202 TYR A O 1
ATOM 1602 N N . VAL A 1 203 ? 6.768 -5.797 -9.478 1.00 87.00 203 VAL A N 1
ATOM 1603 C CA . VAL A 1 203 ? 5.324 -5.864 -9.780 1.00 87.00 203 VAL A CA 1
ATOM 1604 C C . VAL A 1 203 ? 4.654 -7.041 -9.065 1.00 87.00 203 VAL A C 1
ATOM 1606 O O . VAL A 1 203 ? 3.571 -6.883 -8.509 1.00 87.00 203 VAL A O 1
ATOM 1609 N N . SER A 1 204 ? 5.296 -8.210 -9.028 1.00 89.00 204 SER A N 1
ATOM 1610 C CA . SER A 1 204 ? 4.790 -9.364 -8.279 1.00 89.00 204 SER A CA 1
ATOM 1611 C C . SER A 1 204 ? 4.709 -9.086 -6.779 1.00 89.00 204 SER A C 1
ATOM 1613 O O . SER A 1 204 ? 3.740 -9.491 -6.148 1.00 89.00 204 SER A O 1
ATOM 1615 N N . ALA A 1 205 ? 5.687 -8.378 -6.208 1.00 86.00 205 ALA A N 1
ATOM 1616 C CA . ALA A 1 205 ? 5.659 -7.976 -4.806 1.00 86.00 205 ALA A CA 1
ATOM 1617 C C . ALA A 1 205 ? 4.525 -6.984 -4.516 1.00 86.00 205 ALA A C 1
ATOM 1619 O O . ALA A 1 205 ? 3.911 -7.076 -3.460 1.00 86.00 205 ALA A O 1
ATOM 1620 N N . LEU A 1 206 ? 4.201 -6.087 -5.454 1.00 81.88 206 LEU A N 1
ATOM 1621 C CA . LEU A 1 206 ? 3.038 -5.201 -5.336 1.00 81.88 206 LEU A CA 1
ATOM 1622 C C . LEU A 1 206 ? 1.709 -5.971 -5.419 1.00 81.88 206 LEU A C 1
ATOM 1624 O O . LEU A 1 206 ? 0.782 -5.668 -4.675 1.00 81.88 206 LEU A O 1
ATOM 1628 N N . ASN A 1 207 ? 1.620 -6.979 -6.292 1.00 78.38 207 ASN A N 1
ATOM 1629 C CA . ASN A 1 207 ? 0.403 -7.777 -6.477 1.00 78.38 207 ASN A CA 1
ATOM 1630 C C . ASN A 1 207 ? 0.219 -8.891 -5.432 1.00 78.38 207 ASN A C 1
ATOM 1632 O O . ASN A 1 207 ? -0.891 -9.372 -5.252 1.00 78.38 207 ASN A O 1
ATOM 1636 N N . GLY A 1 208 ? 1.276 -9.327 -4.742 1.00 69.06 208 GLY A N 1
ATOM 1637 C CA . GLY A 1 208 ? 1.224 -10.426 -3.767 1.00 69.06 208 GLY A CA 1
ATOM 1638 C C . GLY A 1 208 ? 0.462 -10.124 -2.468 1.00 69.06 208 GLY A C 1
ATOM 1639 O O . GLY A 1 208 ? 0.408 -10.988 -1.597 1.00 69.06 208 GLY A O 1
ATOM 1640 N N . TYR A 1 209 ? -0.101 -8.919 -2.330 1.00 54.53 209 TYR A N 1
ATOM 1641 C CA . TYR A 1 209 ? -0.858 -8.456 -1.161 1.00 54.53 209 TYR A CA 1
ATOM 1642 C C . TYR A 1 209 ? -2.366 -8.249 -1.420 1.00 54.53 209 TYR A C 1
ATOM 1644 O O . TYR A 1 209 ? -3.064 -7.789 -0.516 1.00 54.53 209 TYR A O 1
ATOM 1652 N N . THR A 1 210 ? -2.880 -8.588 -2.612 1.00 38.84 210 THR A N 1
ATOM 1653 C CA . THR A 1 210 ? -4.332 -8.704 -2.887 1.00 38.84 210 THR A CA 1
ATOM 1654 C C . THR A 1 210 ? -4.806 -10.140 -2.751 1.00 38.84 210 THR A C 1
ATOM 1656 O O . THR A 1 210 ? -5.862 -10.352 -2.118 1.00 38.84 210 THR A O 1
#

Sequence (210 aa):
LIRSASSSRSSSSRFFLSSSSTESCMLSGSHQSTLDRLYAWEKKLYGEVKSGECIRMAYKKKCMQLRSQDVKGEDPNVCDKTRAAIRDLHTQIKVSIHSVEAVAKRIETLRDEELQPQLVELVQGLARMWKVMSACHQAQKRTFDEAKLLLAGTPSKLTSHKLSNMFSSEPHRLAQSAVNLEIELLNWKASFESWVTAQRSYVSALNGYT

Foldseek 3Di:
DDDDDDDDDDDDDDDPPPPVPVVVVPPADDLVVLVVVLVVLVVVLVVLVVVLVVLVVVLVVLVVVLVVCVVVVHDPVVSVVSVVSNVVSVVVNVVSVVVSVVSVVVSVCSVPVHNVVVVVVVVVVVVVVVVVVVVVVVVVVVVVVVVVCVVVVDDPDPPPPPVCVVPVPDPVVVVVVVVVVVVVVVVVVVVVVVVVVVVVVVVCVVVVVD